Protein 2VN6 (pdb70)

Solvent-accessible surface area: 10531 Å² total; per-residue (Å²): 189,100,112,115,171,65,109,71,70,89,2,0,63,0,49,2,16,98,17,112,14,127,43,47,46,71,20,59,0,34,0,48,1,35,36,0,69,110,24,146,38,0,0,0,0,2,2,6,0,8,33,57,49,77,31,1,88,34,76,35,24,76,30,5,122,14,13,87,73,28,106,72,5,22,27,37,54,45,74,155,8,14,0,5,1,3,0,4,0,22,45,9,85,109,38,22,0,62,53,80,21,39,0,0,42,0,89,0,88,4,84,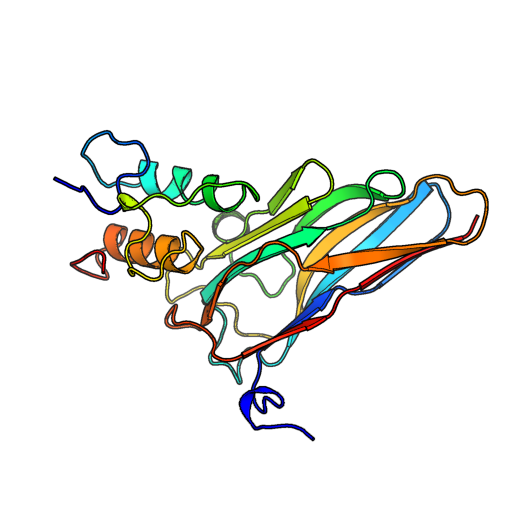93,24,150,62,141,43,86,4,77,0,40,39,79,84,56,38,5,16,0,22,16,98,18,57,159,9,100,27,28,52,107,65,77,8,23,0,27,0,67,85,191,76,55,73,1,4,65,67,116,75,50,87,38,56,83,78,0,17,57,16,3,47,153,44,0,12,41,40,133,43,62,110,53,121,16,4,1,6,44,134,60,118,98,8,11,0,18,1,0,0,34,1,39,50,77,57,81,66,94,45,105,137,32,135

Nearest PDB structures (foldseek):
  2vn6-assembly1_B  TM=1.016E+00  e=5.492E-11  Ruminiclostridium cellulolyticum
  2vn5-assembly2_D  TM=9.879E-01  e=5.967E-07  Ruminiclostridium cellulolyticum
  8x39-assembly1_B  TM=8.372E-01  e=1.815E-03  Acetivibrio thermocellus DSM 1313
  5lxv-assembly2_D  TM=8.962E-01  e=4.715E-03  Ruminococcus flavefaciens FD-1
  2vn6-assembly1_A  TM=1.007E+00  e=7.063E-31  Ruminiclostridium cellulolyticum

B-factor: mean 17.05, std 8.49, range [7.58, 66.4]

CATH classification: 2.60.40.680

Structure (mmCIF, N/CA/C/O backbone):
data_2VN6
#
_entry.id   2VN6
#
_cell.length_a   39.291
_cell.length_b   60.476
_cell.length_c   100.725
_cell.angle_alpha   90.00
_cell.angle_beta   90.00
_cell.angle_gamma   90.00
#
_symmetry.space_group_name_H-M   'P 21 21 21'
#
loop_
_entity.id
_entity.type
_entity.pdbx_description
1 polymer 'SCAFFOLDING PROTEIN'
2 polymer 'ENDOGLUCANASE A'
3 non-polymer 'CALCIUM ION'
4 water water
#
loop_
_atom_site.group_PDB
_atom_site.id
_atom_site.type_symbol
_atom_site.label_atom_id
_atom_site.label_alt_id
_atom_site.label_comp_id
_atom_site.label_asym_id
_atom_site.label_entity_id
_atom_site.label_seq_id
_atom_site.pdbx_PDB_ins_code
_atom_site.Cartn_x
_atom_site.Cartn_y
_atom_site.Cartn_z
_atom_site.occupancy
_atom_site.B_iso_or_equiv
_atom_site.auth_seq_id
_atom_site.auth_comp_id
_atom_site.auth_asym_id
_atom_site.auth_atom_id
_atom_site.pdbx_PDB_model_num
ATOM 1 N N . THR A 1 1 ? 3.355 62.578 22.644 1.00 14.71 2 THR A N 1
ATOM 2 C CA . THR A 1 1 ? 3.458 62.384 21.163 1.00 14.67 2 THR A CA 1
ATOM 3 C C . THR A 1 1 ? 4.779 61.733 20.765 1.00 14.48 2 THR A C 1
ATOM 4 O O . THR A 1 1 ? 5.860 62.264 21.042 1.00 14.83 2 THR A O 1
ATOM 8 N N . VAL A 1 2 ? 4.674 60.579 20.109 1.00 13.49 3 VAL A N 1
ATOM 9 C CA . VAL A 1 2 ? 5.844 59.861 19.598 1.00 12.86 3 VAL A CA 1
ATOM 10 C C . VAL A 1 2 ? 5.654 59.473 18.130 1.00 12.37 3 VAL A C 1
ATOM 11 O O . VAL A 1 2 ? 4.517 59.323 17.666 1.00 12.10 3 VAL A O 1
ATOM 15 N N . LEU A 1 3 ? 6.780 59.307 17.431 1.00 12.12 4 LEU A N 1
ATOM 16 C CA . LEU A 1 3 ? 6.829 58.878 16.029 1.00 12.34 4 LEU A CA 1
ATOM 17 C C . LEU A 1 3 ? 7.487 57.500 15.922 1.00 11.81 4 LEU A C 1
ATOM 18 O O . LEU A 1 3 ? 8.037 57.000 16.901 1.00 11.88 4 LEU A O 1
ATOM 23 N N . PRO A 1 4 ? 7.413 56.867 14.737 1.00 11.57 5 PRO A N 1
ATOM 24 C CA . PRO A 1 4 ? 7.978 55.512 14.676 1.00 11.42 5 PRO A CA 1
ATOM 25 C C . PRO A 1 4 ? 9.469 55.413 15.060 1.00 12.10 5 PRO A C 1
ATOM 26 O O . PRO A 1 4 ? 9.887 54.419 15.666 1.00 12.18 5 PRO A O 1
ATOM 30 N N . LYS A 1 5 ? 10.242 56.448 14.737 1.00 12.25 6 LYS A N 1
ATOM 31 C CA . LYS A 1 5 ? 11.673 56.474 15.071 1.00 12.88 6 LYS A CA 1
ATOM 32 C C . LYS A 1 5 ? 11.928 56.357 16.585 1.00 13.24 6 LYS A C 1
ATOM 33 O O . LYS A 1 5 ? 13.013 55.929 17.016 1.00 13.53 6 LYS A O 1
ATOM 39 N N . ASP A 1 6 ? 10.918 56.732 17.378 1.00 13.34 7 ASP A N 1
ATOM 40 C CA . ASP A 1 6 ? 11.014 56.727 18.843 1.00 13.63 7 ASP A CA 1
ATOM 41 C C . ASP A 1 6 ? 10.660 55.377 19.473 1.00 13.88 7 ASP A C 1
ATOM 42 O O . ASP A 1 6 ? 10.917 55.159 20.668 1.00 14.30 7 ASP A O 1
ATOM 47 N N . ILE A 1 7 ? 10.047 54.489 18.684 1.00 14.25 8 ILE A N 1
ATOM 48 C CA . ILE A 1 7 ? 9.503 53.239 19.195 1.00 15.06 8 ILE A CA 1
ATOM 49 C C . ILE A 1 7 ? 10.004 52.085 18.313 1.00 16.10 8 ILE A C 1
ATOM 50 O O . ILE A 1 7 ? 9.389 51.763 17.299 1.00 15.33 8 ILE A O 1
ATOM 55 N N . PRO A 1 8 ? 11.154 51.482 18.667 1.00 17.90 9 PRO A N 1
ATOM 56 C CA . PRO A 1 8 ? 11.514 50.295 17.903 1.00 18.55 9 PRO A CA 1
ATOM 57 C C . PRO A 1 8 ? 10.635 49.095 18.296 1.00 18.52 9 PRO A C 1
ATOM 58 O O . PRO A 1 8 ? 10.006 49.088 19.357 1.00 19.78 9 PRO A O 1
ATOM 62 N N . GLY A 1 9 ? 10.553 48.120 17.409 1.00 18.51 10 GLY A N 1
ATOM 63 C CA . GLY A 1 9 ? 9.894 46.860 17.714 1.00 17.34 10 GLY A CA 1
ATOM 64 C C . GLY A 1 9 ? 11.024 45.896 17.996 1.00 16.35 10 GLY A C 1
ATOM 65 O O . GLY A 1 9 ? 11.360 45.653 19.156 1.00 18.19 10 GLY A O 1
ATOM 66 N N . ASP A 1 10 ? 11.638 45.392 16.926 1.00 15.08 11 ASP A N 1
ATOM 67 C CA . ASP A 1 10 ? 12.816 44.526 17.026 1.00 13.62 11 ASP A CA 1
ATOM 68 C C . ASP A 1 10 ? 14.060 45.340 17.387 1.00 13.12 11 ASP A C 1
ATOM 69 O O . ASP A 1 10 ? 14.389 46.320 16.714 1.00 13.04 11 ASP A O 1
ATOM 74 N N . SER A 1 11 ? 14.773 44.906 18.426 1.00 12.25 12 SER A N 1
ATOM 75 C CA A SER A 1 11 ? 16.046 45.528 18.776 0.50 12.03 12 SER A CA 1
ATOM 76 C CA B SER A 1 11 ? 16.009 45.559 18.840 0.50 12.20 12 SER A CA 1
ATOM 77 C C . SER A 1 11 ? 16.911 44.548 19.544 1.00 11.85 12 SER A C 1
ATOM 78 O O . SER A 1 11 ? 16.407 43.683 20.263 1.00 12.24 12 SER A O 1
ATOM 83 N N . LEU A 1 12 ? 18.223 44.674 19.352 1.00 11.17 13 LEU A N 1
ATOM 84 C CA . LEU A 1 12 ? 19.172 43.936 20.178 1.00 11.03 13 LEU A CA 1
ATOM 85 C C . LEU A 1 12 ? 19.199 44.630 21.537 1.00 11.26 13 LEU A C 1
ATOM 86 O O . LEU A 1 12 ? 19.358 45.852 21.607 1.00 11.57 13 LEU A O 1
ATOM 91 N N . LYS A 1 13 ? 19.041 43.860 22.616 1.00 11.57 14 LYS A N 1
ATOM 92 C CA . LYS A 1 13 ? 19.069 44.434 23.962 1.00 12.54 14 LYS A CA 1
ATOM 93 C C . LYS A 1 13 ? 20.451 44.237 24.554 1.00 12.33 14 LYS A C 1
ATOM 94 O O . LYS A 1 13 ? 20.919 43.097 24.643 1.00 13.06 14 LYS A O 1
ATOM 100 N N . VAL A 1 14 ? 21.092 45.332 24.969 1.00 11.97 15 VAL A N 1
ATOM 101 C CA . VAL A 1 14 ? 22.399 45.263 25.636 1.00 11.62 15 VAL A CA 1
ATOM 102 C C . VAL A 1 14 ? 22.249 45.951 26.988 1.00 11.82 15 VAL A C 1
ATOM 103 O O . VAL A 1 14 ? 21.979 47.149 27.058 1.00 11.65 15 VAL A O 1
ATOM 107 N N . THR A 1 15 ? 22.427 45.189 28.062 1.00 11.98 16 THR A N 1
ATOM 108 C CA . THR A 1 15 ? 22.063 45.670 29.398 1.00 12.67 16 THR A CA 1
ATOM 109 C C . THR A 1 15 ? 23.201 45.523 30.394 1.00 12.90 16 THR A C 1
ATOM 110 O O . THR A 1 15 ? 23.719 44.429 30.596 1.00 13.00 16 THR A O 1
ATOM 114 N N . VAL A 1 16 ? 23.585 46.632 31.016 1.00 12.57 17 VAL A N 1
ATOM 115 C CA . VAL A 1 16 ? 24.517 46.576 32.134 1.00 13.18 17 VAL A CA 1
ATOM 116 C C . VAL A 1 16 ? 23.729 46.240 33.401 1.00 13.29 17 VAL A C 1
ATOM 117 O O . VAL A 1 16 ? 22.722 46.885 33.707 1.00 13.56 17 VAL A O 1
ATOM 121 N N . GLY A 1 17 ? 24.191 45.231 34.133 1.00 13.82 18 GLY A N 1
ATOM 122 C CA . GLY A 1 17 ? 23.487 44.767 35.324 1.00 14.72 18 GLY A CA 1
ATOM 123 C C . GLY A 1 17 ? 23.751 45.626 36.541 1.00 15.63 18 GLY A C 1
ATOM 124 O O . GLY A 1 17 ? 24.225 46.758 36.433 1.00 15.41 18 GLY A O 1
ATOM 125 N N . THR A 1 18 ? 23.452 45.068 37.707 1.00 16.60 19 THR A N 1
ATOM 126 C CA . THR A 1 18 ? 23.626 45.766 38.972 1.00 18.21 19 THR A CA 1
ATOM 127 C C . THR A 1 18 ? 24.294 44.862 39.999 1.00 18.57 19 THR A C 1
ATOM 128 O O . THR A 1 18 ? 24.292 43.630 39.867 1.00 18.76 19 THR A O 1
ATOM 132 N N . ALA A 1 19 ? 24.876 45.488 41.016 1.00 19.23 20 ALA A N 1
ATOM 133 C CA . ALA A 1 19 ? 25.541 44.773 42.093 1.00 20.47 20 ALA A CA 1
ATOM 134 C C . ALA A 1 19 ? 25.541 45.634 43.343 1.00 21.14 20 ALA A C 1
ATOM 135 O O . ALA A 1 19 ? 25.379 46.857 43.273 1.00 21.36 20 ALA A O 1
ATOM 137 N N . ASN A 1 20 ? 25.723 44.989 44.488 1.00 22.37 21 ASN A N 1
ATOM 138 C CA . ASN A 1 20 ? 25.815 45.715 45.741 1.00 23.52 21 ASN A CA 1
ATOM 139 C C . ASN A 1 20 ? 26.781 45.021 46.680 1.00 23.68 21 ASN A C 1
ATOM 140 O O . ASN A 1 20 ? 27.031 43.824 46.555 1.00 23.90 21 ASN A O 1
ATOM 145 N N . GLY A 1 21 ? 27.332 45.786 47.611 1.00 23.85 22 GLY A N 1
ATOM 146 C CA . GLY A 1 21 ? 28.213 45.238 48.625 1.00 24.54 22 GLY A CA 1
ATOM 147 C C . GLY A 1 21 ? 28.703 46.355 49.515 1.00 24.60 22 GLY A C 1
ATOM 148 O O . GLY A 1 21 ? 28.241 47.494 49.408 1.00 24.69 22 GLY A O 1
ATOM 149 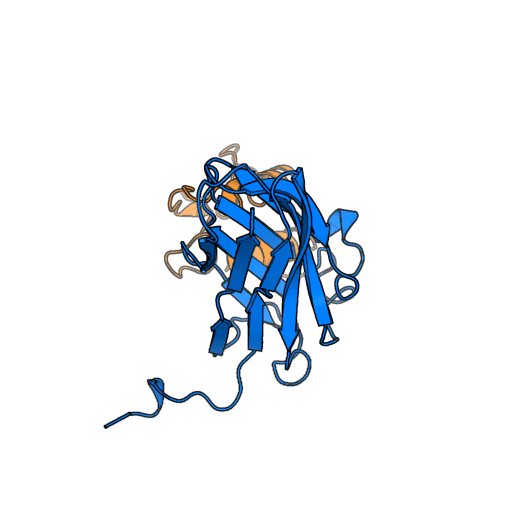N N . LYS A 1 22 ? 29.641 46.026 50.390 1.00 25.22 23 LYS A N 1
ATOM 150 C CA . LYS A 1 22 ? 30.244 47.006 51.284 1.00 25.76 23 LYS A CA 1
ATOM 151 C C . LYS A 1 22 ? 31.673 47.285 50.836 1.00 25.63 23 LYS A C 1
ATOM 152 O O . LYS A 1 22 ? 32.249 46.478 50.105 1.00 25.69 23 LYS A O 1
ATOM 158 N N . PRO A 1 23 ? 32.250 48.433 51.249 1.00 25.53 24 PRO A N 1
ATOM 159 C CA . PRO A 1 23 ? 33.644 48.718 50.904 1.00 25.54 24 PRO A CA 1
ATOM 160 C C . PRO A 1 23 ? 34.568 47.517 51.129 1.00 25.77 24 PRO A C 1
ATOM 161 O O . PRO A 1 23 ? 34.510 46.868 52.184 1.00 26.02 24 PRO A O 1
ATOM 165 N N . GLY A 1 24 ? 35.388 47.213 50.126 1.00 25.53 25 GLY A N 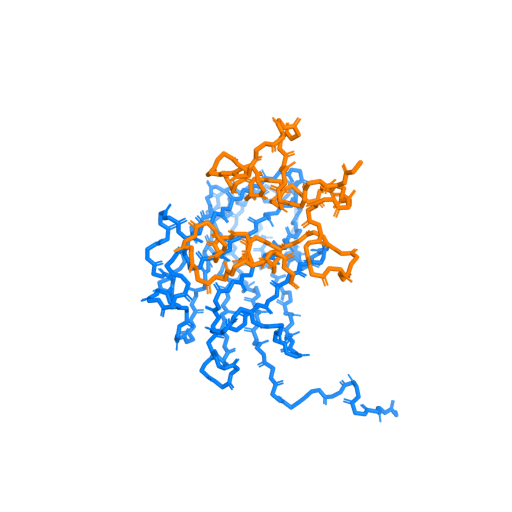1
ATOM 166 C CA . GLY A 1 24 ? 36.329 46.093 50.197 1.00 25.42 25 GLY A CA 1
ATOM 167 C C . GLY A 1 24 ? 35.861 44.817 49.508 1.00 25.24 25 GLY A C 1
ATOM 168 O O . GLY A 1 24 ? 36.680 43.937 49.212 1.00 25.65 25 GLY A O 1
ATOM 169 N N . ASP A 1 25 ? 34.552 44.708 49.272 1.00 24.98 26 ASP A N 1
ATOM 170 C CA . ASP A 1 25 ? 33.978 43.598 48.505 1.00 24.59 26 ASP A CA 1
ATOM 171 C C . ASP A 1 25 ? 34.411 43.685 47.050 1.00 24.16 26 ASP A C 1
ATOM 172 O O . ASP A 1 25 ? 34.691 44.775 46.540 1.00 23.65 26 ASP A O 1
ATOM 177 N N . THR A 1 26 ? 34.481 42.527 46.398 1.00 23.64 27 THR A N 1
ATOM 178 C CA . THR A 1 26 ? 34.558 42.473 44.945 1.00 23.20 27 THR A CA 1
ATOM 179 C C . THR A 1 26 ? 33.232 41.922 44.439 1.00 22.57 27 THR A C 1
ATOM 180 O O . THR A 1 26 ? 32.774 40.870 44.889 1.00 23.13 27 THR A O 1
ATOM 184 N N . VAL A 1 27 ? 32.608 42.658 43.520 1.00 21.40 28 VAL A N 1
ATOM 185 C CA . VAL A 1 27 ? 31.331 42.257 42.942 1.00 20.59 28 VAL A CA 1
ATOM 186 C C . VAL A 1 27 ? 31.480 42.116 41.431 1.00 19.52 28 VAL A C 1
ATOM 187 O O . VAL A 1 27 ? 32.418 42.655 40.837 1.00 19.01 28 VAL A O 1
ATOM 191 N N . THR A 1 28 ? 30.547 41.390 40.831 1.00 18.62 29 THR A N 1
ATOM 192 C CA . THR A 1 28 ? 30.513 41.189 39.390 1.00 18.36 29 THR A CA 1
ATOM 193 C C . THR A 1 28 ? 29.329 41.941 38.802 1.00 17.41 29 THR A C 1
ATOM 194 O O . THR A 1 28 ? 28.209 41.848 39.309 1.00 17.64 29 THR A O 1
ATOM 198 N N . VAL A 1 29 ? 29.591 42.704 37.740 1.00 16.04 30 VAL A N 1
ATOM 199 C CA . VAL A 1 29 ? 28.541 43.380 36.983 1.00 15.03 30 VAL A CA 1
ATOM 200 C C . VAL A 1 29 ? 28.546 42.822 35.560 1.00 14.51 30 VAL A C 1
ATOM 201 O O . VAL A 1 29 ? 29.525 43.013 34.828 1.00 14.55 30 VAL A O 1
ATOM 205 N N . PRO A 1 30 ? 27.469 42.112 35.177 1.00 14.07 31 PRO A N 1
ATOM 206 C CA . PRO A 1 30 ? 27.399 41.513 33.839 1.00 13.32 31 PRO A CA 1
ATOM 207 C C . PRO A 1 30 ? 26.956 42.533 32.798 1.00 12.83 31 PRO A C 1
ATOM 208 O O . PRO A 1 30 ? 26.279 43.511 33.138 1.00 12.63 31 PRO A O 1
ATOM 212 N N . VAL A 1 31 ? 27.359 42.314 31.550 1.00 11.94 32 VAL A N 1
ATOM 213 C CA . VAL A 1 31 ? 26.770 42.982 30.390 1.00 11.38 32 VAL A CA 1
ATOM 214 C C . VAL A 1 31 ? 26.088 41.872 29.581 1.00 11.58 32 VAL A C 1
ATOM 215 O O . VAL A 1 31 ? 26.758 40.948 29.116 1.00 11.51 32 VAL A O 1
ATOM 219 N N . THR A 1 32 ? 24.765 41.964 29.431 1.00 11.75 33 THR A N 1
ATOM 220 C CA . THR A 1 32 ? 23.939 40.873 28.903 1.00 12.29 33 THR A CA 1
ATOM 221 C C . THR A 1 32 ? 23.325 41.247 27.551 1.00 12.10 33 THR A C 1
ATOM 222 O O . THR A 1 32 ? 22.888 42.374 27.363 1.00 12.76 33 THR A O 1
ATOM 226 N N . PHE A 1 33 ? 23.323 40.305 26.608 1.00 11.23 34 PHE A N 1
ATOM 227 C CA . PHE A 1 33 ? 22.653 40.484 25.315 1.00 11.31 34 PHE A CA 1
ATOM 228 C C . PHE A 1 33 ? 21.343 39.704 25.323 1.00 11.61 34 PHE A C 1
ATOM 229 O O . PHE A 1 33 ? 21.289 38.567 25.818 1.00 12.44 34 PHE A O 1
ATOM 237 N N . ALA A 1 34 ? 20.305 40.298 24.740 1.00 11.86 35 ALA A N 1
ATOM 238 C CA . ALA A 1 34 ? 19.052 39.571 24.492 1.00 12.13 35 ALA A CA 1
ATOM 239 C C . ALA A 1 34 ? 18.536 39.853 23.093 1.00 12.30 35 ALA A C 1
ATOM 240 O O . ALA A 1 34 ? 18.899 40.870 22.481 1.00 12.50 35 ALA A O 1
ATOM 242 N N . ASP A 1 35 ? 17.690 38.948 22.599 1.00 12.46 36 ASP A N 1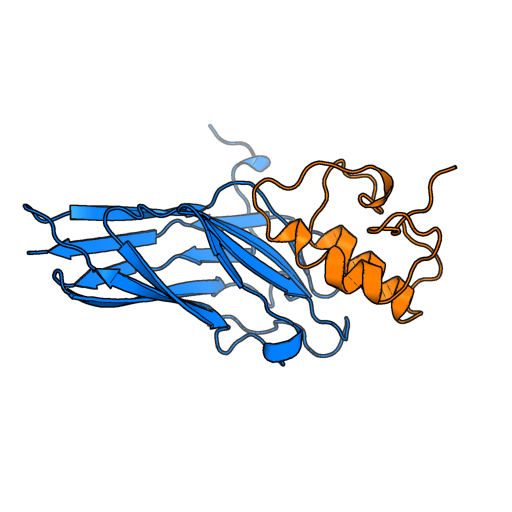
ATOM 243 C CA . ASP A 1 35 ? 17.156 38.995 21.227 1.00 13.33 36 ASP A CA 1
ATOM 244 C C . ASP A 1 35 ? 18.215 38.832 20.128 1.00 12.67 36 ASP A C 1
ATOM 245 O O . ASP A 1 35 ? 18.080 39.358 19.015 1.00 12.62 36 ASP A O 1
ATOM 250 N N . VAL A 1 36 ? 19.253 38.065 20.438 1.00 11.83 37 VAL A N 1
ATOM 251 C CA . VAL A 1 36 ? 20.358 37.837 19.509 1.00 11.89 37 VAL A CA 1
ATOM 252 C C . VAL A 1 36 ? 19.903 37.144 18.214 1.00 12.32 37 VAL A C 1
ATOM 253 O O . VAL A 1 36 ? 20.175 37.629 17.115 1.00 12.34 37 VAL A O 1
ATOM 257 N N . ALA A 1 37 ? 19.198 36.023 18.334 1.00 12.51 38 ALA A N 1
ATOM 258 C CA . ALA A 1 37 ? 18.763 35.311 17.138 1.00 13.14 38 ALA A CA 1
ATOM 259 C C . ALA A 1 37 ? 17.771 36.130 16.297 1.00 13.10 38 ALA A C 1
ATOM 260 O O . ALA A 1 37 ? 17.856 36.149 15.061 1.00 13.88 38 ALA A O 1
ATOM 262 N N . LYS A 1 38 ? 16.854 36.817 16.974 1.00 13.30 39 LYS A N 1
ATOM 263 C CA . LYS A 1 38 ? 15.885 37.700 16.319 1.00 13.71 39 LYS A CA 1
ATOM 264 C C . LYS A 1 38 ? 16.576 38.710 15.411 1.00 13.45 39 LYS A C 1
ATOM 265 O O . LYS A 1 38 ? 16.095 38.986 14.307 1.00 13.85 39 LYS A O 1
ATOM 271 N N . MET A 1 39 ? 17.688 39.267 15.902 1.00 12.66 40 MET A N 1
ATOM 272 C CA . MET A 1 39 ? 18.442 40.309 15.197 1.00 11.96 40 MET A CA 1
ATOM 273 C C . MET A 1 39 ? 19.493 39.745 14.228 1.00 12.06 40 MET A C 1
ATOM 274 O O . MET A 1 39 ? 20.348 40.485 13.735 1.00 11.25 40 MET A O 1
ATOM 279 N N . LYS A 1 40 ? 19.406 38.434 13.975 1.00 11.51 41 LYS A N 1
ATOM 280 C CA A LYS A 1 40 ? 20.247 37.733 12.989 0.50 11.78 41 LYS A CA 1
ATOM 281 C CA B LYS A 1 40 ? 20.238 37.709 13.002 0.50 11.74 41 LYS A CA 1
ATOM 282 C C . LYS A 1 40 ? 21.703 37.556 13.461 1.00 11.37 41 LYS A C 1
ATOM 283 O O . LYS A 1 40 ? 22.657 37.632 12.655 1.00 11.47 41 LYS A O 1
ATOM 294 N N . ASN A 1 41 ? 21.861 37.310 14.767 1.00 10.81 42 ASN A N 1
ATOM 295 C CA . ASN A 1 41 ? 23.164 37.066 15.421 1.00 10.99 42 ASN A CA 1
ATOM 296 C C . ASN A 1 41 ? 24.033 38.314 15.530 1.00 10.54 42 ASN A C 1
ATOM 297 O O . ASN A 1 41 ? 23.705 39.354 14.962 1.00 10.32 42 ASN A O 1
ATOM 302 N N . VAL A 1 42 ? 25.114 38.209 16.306 1.00 9.61 43 VAL A N 1
ATOM 303 C CA . VAL A 1 42 ? 26.085 39.303 16.421 1.00 9.79 43 VAL A CA 1
ATOM 304 C C . VAL A 1 42 ? 27.441 38.837 15.909 1.00 9.56 43 VAL A C 1
ATOM 305 O O . VAL A 1 42 ? 28.020 37.859 16.424 1.00 9.10 43 VAL A O 1
ATOM 309 N N . GLY A 1 43 ? 27.948 39.540 14.897 1.00 8.65 44 GLY A N 1
ATOM 310 C CA . GLY A 1 43 ? 29.239 39.200 14.311 1.00 8.94 44 GLY A CA 1
ATOM 311 C C . GLY A 1 43 ? 30.360 40.118 14.757 1.00 8.41 44 GLY A C 1
ATOM 312 O O . GLY A 1 43 ? 31.540 39.736 14.721 1.00 8.37 44 GLY A O 1
ATOM 313 N N . THR A 1 44 ? 30.009 41.349 15.138 1.00 8.20 45 THR A N 1
ATOM 314 C CA . THR A 1 44 ? 31.015 42.300 15.613 1.00 7.82 45 THR A CA 1
ATOM 315 C C . THR A 1 44 ? 30.364 43.394 16.445 1.00 8.19 45 THR A C 1
ATOM 316 O O . THR A 1 44 ? 29.209 43.766 16.201 1.00 8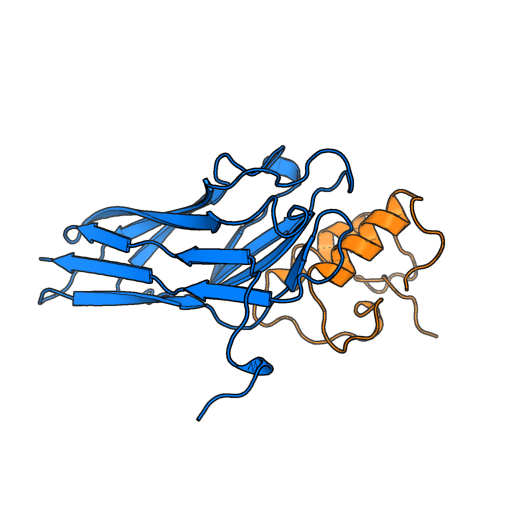.43 45 THR A O 1
ATOM 320 N N . CYS A 1 45 ? 31.081 43.898 17.443 1.00 8.91 46 CYS A N 1
ATOM 321 C CA . CYS A 1 45 ? 30.625 45.105 18.136 1.00 9.12 46 CYS A CA 1
ATOM 322 C C . CYS A 1 45 ? 31.768 45.809 18.843 1.00 9.12 46 CYS A C 1
ATOM 323 O O . CYS A 1 45 ? 32.789 45.204 19.155 1.00 9.36 46 CYS A O 1
ATOM 326 N N . ASN A 1 46 ? 31.593 47.105 19.076 1.00 8.96 47 ASN A N 1
ATOM 327 C CA . ASN A 1 46 ? 32.480 47.835 19.971 1.00 9.16 47 ASN A CA 1
ATOM 328 C C . ASN A 1 46 ? 31.662 48.899 20.678 1.00 9.19 47 ASN A C 1
ATOM 329 O O . ASN A 1 46 ? 30.766 49.502 20.077 1.00 9.45 47 ASN A O 1
ATOM 334 N N . PHE A 1 47 ? 31.934 49.062 21.970 1.00 9.51 48 PHE A N 1
ATOM 335 C CA . PHE A 1 47 ? 31.247 50.068 22.775 1.00 9.25 48 PHE A CA 1
ATOM 336 C C . PHE A 1 47 ? 32.064 50.397 24.027 1.00 9.50 48 PHE A C 1
ATOM 337 O O . PHE A 1 47 ? 33.113 49.794 24.277 1.00 10.26 48 PHE A O 1
ATOM 345 N N . TYR A 1 48 ? 31.583 51.369 24.798 1.00 10.05 49 TYR A N 1
ATOM 346 C CA . TYR A 1 48 ? 32.341 51.918 25.929 1.00 10.47 49 TYR A CA 1
ATOM 347 C C . TYR A 1 48 ? 31.397 52.165 27.105 1.00 10.62 49 TYR A C 1
ATOM 348 O O . TYR A 1 48 ? 30.276 52.653 26.906 1.00 11.99 49 TYR A O 1
ATOM 357 N N . LEU A 1 49 ? 31.851 51.812 28.311 1.00 10.76 50 LEU A N 1
ATOM 358 C CA . LEU A 1 49 ? 31.088 52.074 29.551 1.00 11.17 50 LEU A CA 1
ATOM 359 C C . LEU A 1 49 ? 31.859 52.996 30.475 1.00 12.10 50 LEU A C 1
ATOM 360 O O . LEU A 1 49 ? 33.059 52.814 30.664 1.00 12.66 50 LEU A O 1
ATOM 365 N N . GLY A 1 50 ? 31.161 53.971 31.053 1.00 12.37 51 GLY A N 1
ATOM 366 C CA . GLY A 1 50 ? 31.765 54.878 32.013 1.00 13.17 51 GLY A CA 1
ATOM 367 C C . GLY A 1 50 ? 31.455 54.461 33.437 1.00 13.79 51 GLY A C 1
ATOM 368 O O . GLY A 1 50 ? 30.363 53.970 33.721 1.00 13.45 51 GLY A O 1
ATOM 369 N N . TYR A 1 51 ? 32.431 54.631 34.326 1.00 14.71 52 TYR A N 1
ATOM 370 C CA . TYR A 1 51 ? 32.224 54.377 35.749 1.00 15.12 52 TYR A CA 1
ATOM 371 C C . TYR A 1 51 ? 33.006 55.393 36.584 1.00 15.72 52 TYR A C 1
ATOM 372 O O . TYR A 1 51 ? 33.888 56.086 36.070 1.00 15.69 52 TYR A O 1
ATOM 381 N N . ASP A 1 52 ? 32.661 55.479 37.866 1.00 16.15 53 ASP A N 1
ATOM 382 C CA . ASP A 1 52 ? 33.292 56.414 38.791 1.00 17.05 53 ASP A CA 1
ATOM 383 C C . ASP A 1 52 ? 34.479 55.753 39.497 1.00 17.43 53 ASP A C 1
ATOM 384 O O . ASP A 1 52 ? 34.297 54.969 40.437 1.00 17.39 53 ASP A O 1
ATOM 389 N N . ALA A 1 53 ? 35.690 56.086 39.046 1.00 18.61 54 ALA A N 1
ATOM 390 C CA . ALA A 1 53 ? 36.907 55.432 39.539 1.00 19.34 54 ALA A CA 1
ATOM 391 C C . ALA A 1 53 ? 37.261 55.813 40.982 1.00 20.07 54 ALA A C 1
ATOM 392 O O . ALA A 1 53 ? 38.101 55.160 41.605 1.00 20.69 54 ALA A O 1
ATOM 394 N N . SER A 1 54 ? 36.617 56.854 41.505 1.00 20.61 55 SER A N 1
ATOM 395 C CA . SER A 1 54 ? 36.794 57.230 42.909 1.00 20.81 55 SER A CA 1
ATOM 396 C C . SER A 1 54 ? 36.005 56.306 43.843 1.00 20.79 55 SER A C 1
ATOM 397 O O . SER A 1 54 ? 36.246 56.289 45.060 1.00 20.73 55 SER A O 1
ATOM 400 N N . LEU A 1 55 ? 35.076 55.537 43.267 1.00 20.36 56 LEU A N 1
ATOM 401 C CA 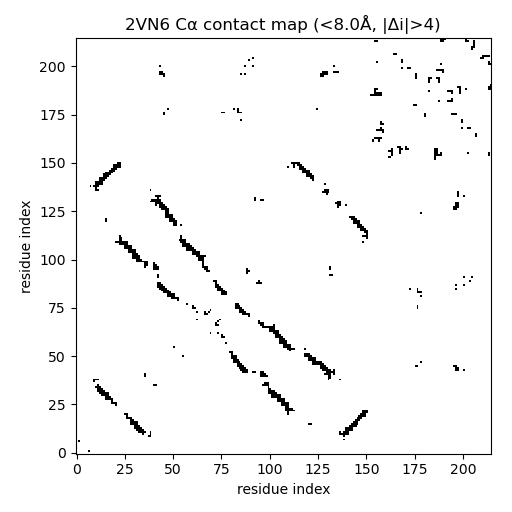. LEU A 1 55 ? 34.222 54.626 44.026 1.00 20.28 56 LEU A CA 1
ATOM 402 C C . LEU A 1 55 ? 34.415 53.144 43.672 1.00 20.07 56 LEU A C 1
ATOM 403 O O . LEU A 1 55 ? 34.134 52.266 44.494 1.00 20.10 56 LEU A O 1
ATOM 408 N N . LEU A 1 56 ? 34.867 52.865 42.447 1.00 20.48 57 LEU A N 1
ATOM 409 C CA . LEU A 1 56 ? 35.060 51.481 42.004 1.00 20.31 57 LEU A CA 1
ATOM 410 C C . LEU A 1 56 ? 36.438 51.279 41.381 1.00 20.61 57 LEU A C 1
ATOM 411 O O . LEU A 1 56 ? 36.916 52.140 40.651 1.00 21.01 57 LEU A O 1
ATOM 416 N N . GLU A 1 57 ? 37.064 50.142 41.679 1.00 20.97 58 GLU A N 1
ATOM 417 C CA . GLU A 1 57 ? 38.309 49.735 41.018 1.00 21.13 58 GLU A CA 1
ATOM 418 C C . GLU A 1 57 ? 37.995 48.578 40.078 1.00 20.52 58 GLU A C 1
ATOM 419 O O . GLU A 1 57 ? 37.419 47.584 40.506 1.00 20.54 58 GLU A O 1
ATOM 425 N N . VAL A 1 58 ? 38.374 48.697 38.806 1.00 20.14 59 VAL A N 1
ATOM 426 C CA . VAL A 1 58 ? 38.222 47.564 37.879 1.00 19.86 59 VAL A CA 1
ATOM 427 C C . VAL A 1 58 ? 39.319 46.548 38.184 1.00 19.66 59 VAL A C 1
ATOM 428 O O . VAL A 1 58 ? 40.506 46.873 38.112 1.00 20.19 59 VAL A O 1
ATOM 432 N N . VAL A 1 59 ? 38.904 45.334 38.549 1.00 19.30 60 VAL A N 1
ATOM 433 C CA . VAL A 1 59 ? 39.808 44.232 38.885 1.00 19.28 60 VAL A CA 1
ATOM 434 C C . VAL A 1 59 ? 40.065 43.373 37.644 1.00 18.89 60 VAL A C 1
ATOM 435 O O . VAL A 1 59 ? 41.208 42.998 37.361 1.00 19.39 60 VAL A O 1
ATOM 439 N N . SER A 1 60 ? 38.997 43.071 36.911 1.00 17.98 61 SER A N 1
ATOM 440 C CA . SER A 1 60 ? 39.100 42.313 35.664 1.00 17.71 61 SER A CA 1
ATOM 441 C C . SER A 1 60 ? 37.864 42.524 34.805 1.00 17.16 61 SER A C 1
ATOM 442 O O . SER A 1 60 ? 36.788 42.865 35.307 1.00 16.64 61 SER A O 1
ATOM 445 N N . VAL A 1 61 ? 38.036 42.324 33.503 1.00 16.52 62 VAL A N 1
ATOM 446 C CA . VAL A 1 61 ? 36.935 42.283 32.563 1.00 16.35 62 VAL A CA 1
ATOM 447 C C . VAL A 1 61 ? 37.181 41.031 31.734 1.00 16.09 62 VAL A C 1
ATOM 448 O O . VAL A 1 61 ? 38.255 40.871 31.129 1.00 16.61 62 VAL A O 1
ATOM 452 N N . ASP A 1 62 ? 36.203 40.137 31.744 1.00 15.13 63 ASP A N 1
ATOM 453 C CA . ASP A 1 62 ? 36.295 38.874 31.009 1.00 15.07 63 ASP A CA 1
ATOM 454 C C . ASP A 1 62 ? 35.097 38.689 30.100 1.00 13.63 63 ASP A C 1
ATOM 455 O O . ASP A 1 62 ? 33.998 39.136 30.413 1.00 13.67 63 ASP A O 1
ATOM 460 N N . ALA A 1 63 ? 35.310 37.992 28.988 1.00 12.32 64 ALA A N 1
ATOM 461 C CA . ALA A 1 63 ? 34.208 37.609 28.118 1.00 11.57 64 ALA A CA 1
ATOM 462 C C . ALA A 1 63 ? 33.268 36.664 28.850 1.00 11.56 64 ALA A C 1
ATOM 463 O O . ALA A 1 63 ? 33.693 35.898 29.730 1.00 11.86 64 ALA A O 1
ATOM 465 N N . GLY A 1 64 ? 31.993 36.727 28.479 1.00 11.17 65 GLY A N 1
ATOM 466 C CA . GLY A 1 64 ? 30.977 35.833 29.027 1.00 11.35 65 GLY A CA 1
ATOM 467 C C . GLY A 1 64 ? 30.804 34.595 28.158 1.00 11.53 65 GLY A C 1
ATOM 468 O O . GLY A 1 64 ? 31.415 34.469 27.088 1.00 11.75 65 GLY A O 1
ATOM 469 N N . PRO A 1 65 ? 29.944 33.672 28.598 1.00 12.00 66 PRO A N 1
ATOM 470 C CA . PRO A 1 65 ? 29.924 32.370 27.918 1.00 12.11 66 PRO A CA 1
ATOM 471 C C . PRO A 1 65 ? 29.272 32.334 26.532 1.00 12.22 66 PRO A C 1
ATOM 472 O O . PRO A 1 65 ? 29.319 31.286 25.872 1.00 12.59 66 PRO A O 1
ATOM 476 N N . ILE A 1 66 ? 28.661 33.435 26.095 1.00 12.05 67 ILE A N 1
ATOM 477 C CA . ILE A 1 66 ? 28.090 33.475 24.737 1.00 11.75 67 ILE A CA 1
ATOM 478 C C . ILE A 1 66 ? 29.159 33.755 23.673 1.00 11.61 67 ILE A C 1
ATOM 479 O O . ILE A 1 66 ? 28.894 33.635 22.472 1.00 11.91 67 ILE A O 1
ATOM 484 N N . VAL A 1 67 ? 30.351 34.147 24.123 1.00 10.53 68 VAL A N 1
ATOM 485 C CA . VAL A 1 67 ? 31.437 34.516 23.213 1.00 11.08 68 VAL A CA 1
ATOM 486 C C . VAL A 1 67 ? 32.341 33.319 22.948 1.00 11.25 68 VAL A C 1
ATOM 487 O O . VAL A 1 67 ? 32.982 32.804 23.860 1.00 12.05 68 VAL A O 1
ATOM 491 N N . LYS A 1 68 ? 32.377 32.890 21.693 1.00 11.64 69 LYS A N 1
ATOM 492 C CA . LYS A 1 68 ? 33.163 31.737 21.281 1.00 11.76 69 LYS A CA 1
ATOM 493 C C . LYS A 1 68 ? 34.576 32.189 20.951 1.00 11.47 69 LYS A C 1
ATOM 494 O O . LYS A 1 68 ? 34.766 33.278 20.380 1.00 11.67 69 LYS A O 1
ATOM 500 N N . ASN A 1 69 ? 35.570 31.378 21.322 1.00 10.99 70 ASN A N 1
ATOM 501 C CA . ASN A 1 69 ? 36.968 31.688 21.036 1.00 10.77 70 ASN A CA 1
ATOM 502 C C . ASN A 1 69 ? 37.362 33.110 21.446 1.00 10.57 70 ASN A C 1
ATOM 503 O O . ASN A 1 69 ? 37.945 33.866 20.662 1.00 10.71 70 ASN A O 1
ATOM 508 N N . ALA A 1 70 ? 37.022 33.459 22.684 1.00 11.27 71 ALA A N 1
ATOM 509 C CA . ALA A 1 70 ? 37.232 34.819 23.206 1.00 11.14 71 ALA A CA 1
ATOM 510 C C . ALA A 1 70 ? 38.687 35.264 23.223 1.00 11.20 71 ALA A C 1
ATOM 511 O O . ALA A 1 70 ? 38.971 36.449 23.053 1.00 11.39 71 ALA A O 1
ATOM 513 N N . ALA A 1 71 ? 39.616 34.321 23.427 1.00 11.58 72 ALA A N 1
ATOM 514 C CA . ALA A 1 71 ? 41.042 34.656 23.411 1.00 11.65 72 ALA A CA 1
ATOM 515 C C . ALA A 1 71 ? 41.447 35.366 22.119 1.00 11.38 72 ALA A C 1
ATOM 516 O O . ALA A 1 71 ? 42.298 36.258 22.135 1.00 12.22 72 ALA A O 1
ATOM 518 N N . VAL A 1 72 ? 40.816 34.978 21.010 1.00 11.21 73 VAL A N 1
ATOM 519 C CA . VAL A 1 72 ? 41.061 35.609 19.710 1.00 11.49 73 VAL A CA 1
ATOM 520 C C . VAL A 1 72 ? 40.047 36.723 19.388 1.00 11.34 73 VAL A C 1
ATOM 521 O O . VAL A 1 72 ? 40.427 37.788 18.903 1.00 12.15 73 VAL A O 1
ATOM 525 N N . ASN A 1 73 ? 38.772 36.473 19.681 1.00 10.58 74 ASN A N 1
ATOM 526 C CA . ASN A 1 73 ? 37.674 37.318 19.188 1.00 9.65 74 ASN A CA 1
ATOM 527 C C . ASN A 1 73 ? 37.277 38.501 20.076 1.00 9.60 74 ASN A C 1
ATOM 528 O O . ASN A 1 73 ? 36.588 39.402 19.620 1.00 9.80 74 ASN A O 1
ATOM 533 N N . PHE A 1 74 ? 37.676 38.468 21.347 1.00 9.66 75 PHE A N 1
ATOM 534 C CA . PHE A 1 74 ? 37.218 39.441 22.340 1.00 9.78 75 PHE A CA 1
ATOM 535 C C . PHE A 1 74 ? 38.401 40.197 22.933 1.00 10.40 75 PHE A C 1
ATOM 536 O O . PHE A 1 74 ? 39.444 39.610 23.247 1.00 10.97 75 PHE A O 1
ATOM 544 N N . SER A 1 75 ? 38.241 41.507 23.078 1.00 10.71 76 SER A N 1
ATOM 545 C CA A SER A 1 75 ? 39.245 42.331 23.743 0.50 11.19 76 SER A CA 1
ATOM 546 C CA B SER A 1 75 ? 39.239 42.299 23.783 0.50 11.09 76 SER A CA 1
ATOM 547 C C . SER A 1 75 ? 38.560 43.360 24.629 1.00 11.19 76 SER A C 1
ATOM 548 O O . SER A 1 75 ? 37.473 43.836 24.294 1.00 10.48 76 SER A O 1
ATOM 553 N N . SER A 1 76 ? 39.205 43.689 25.744 1.00 12.22 77 SER A N 1
ATOM 554 C CA . SER A 1 76 ? 38.705 44.704 26.662 1.00 13.47 77 SER A CA 1
ATOM 555 C C . SER A 1 76 ? 39.895 45.456 27.246 1.00 14.30 77 SER A C 1
ATOM 556 O O . SER A 1 76 ? 41.019 44.936 27.271 1.00 15.08 77 SER A O 1
ATOM 559 N N . SER A 1 77 ? 39.653 46.690 27.673 1.00 14.24 78 SER A N 1
ATOM 560 C CA . SER A 1 77 ? 40.638 47.441 28.465 1.00 15.13 78 SER A CA 1
ATOM 561 C C . SER A 1 77 ? 39.923 48.514 29.262 1.00 15.13 78 SER A C 1
ATOM 562 O O . SER A 1 77 ? 38.782 48.852 28.965 1.00 15.45 78 SER A O 1
ATOM 565 N N . ALA A 1 78 ? 40.587 49.039 30.285 1.00 15.10 79 ALA A N 1
ATOM 566 C CA . ALA A 1 78 ? 39.991 50.080 31.114 1.00 15.57 79 ALA A CA 1
ATOM 567 C C . ALA A 1 78 ? 41.027 51.156 31.363 1.00 16.15 79 ALA A C 1
ATOM 568 O O . ALA A 1 78 ? 42.162 50.847 31.720 1.00 16.82 79 ALA A O 1
ATOM 570 N N . SER A 1 79 ? 40.636 52.409 31.146 1.00 16.35 80 SER A N 1
ATOM 571 C CA . SER A 1 79 ? 41.517 53.555 31.375 1.00 17.18 80 SER A CA 1
ATOM 572 C C . SER A 1 79 ? 40.677 54.774 31.723 1.00 17.04 80 SER A C 1
ATOM 573 O O . SER A 1 79 ? 39.689 55.063 31.049 1.00 16.45 80 SER A O 1
ATOM 576 N N . ASN A 1 80 ? 41.089 55.462 32.788 1.00 17.56 81 ASN A N 1
ATOM 577 C CA . ASN A 1 80 ? 40.526 56.750 33.200 1.00 18.68 81 ASN A CA 1
ATOM 578 C C . ASN A 1 80 ? 38.996 56.781 33.306 1.00 18.09 81 ASN A C 1
ATOM 579 O O . ASN A 1 80 ? 38.350 57.738 32.869 1.00 18.80 81 ASN A O 1
ATOM 584 N N . GLY A 1 81 ? 38.429 55.712 33.866 1.00 17.12 82 GLY A N 1
ATOM 585 C CA . GLY A 1 81 ? 36.992 55.625 34.081 1.00 16.26 82 GLY A CA 1
ATOM 586 C C . GLY A 1 81 ? 36.176 55.187 32.878 1.00 15.48 82 GLY A C 1
ATOM 587 O O . GLY A 1 81 ? 34.955 55.336 32.875 1.00 16.09 82 GLY A O 1
ATOM 588 N N . THR A 1 82 ? 36.844 54.660 31.849 1.00 14.47 83 THR A N 1
ATOM 589 C CA . THR A 1 82 ? 36.144 54.127 30.682 1.00 13.54 83 THR A CA 1
ATOM 590 C C . THR A 1 82 ? 36.595 52.692 30.411 1.00 12.69 83 THR A C 1
ATOM 591 O O . THR A 1 82 ? 37.787 52.428 30.291 1.00 12.70 83 THR A O 1
ATOM 595 N N . ILE A 1 83 ? 35.637 51.776 30.325 1.00 11.93 84 ILE A N 1
ATOM 596 C CA . ILE A 1 83 ? 35.923 50.398 29.922 1.00 11.50 84 ILE A CA 1
ATOM 597 C C . ILE A 1 83 ? 35.554 50.242 28.445 1.00 10.82 84 ILE A C 1
ATOM 598 O O . ILE A 1 83 ? 34.425 50.553 28.057 1.00 10.99 84 ILE A O 1
ATOM 603 N N . SER A 1 84 ? 36.506 49.771 27.635 1.00 10.57 85 SER A N 1
ATOM 604 C CA . SER A 1 84 ? 36.288 49.511 26.206 1.00 10.11 85 SER A CA 1
ATOM 605 C C . SER A 1 84 ? 36.060 48.027 25.927 1.00 10.07 85 SER A C 1
ATOM 606 O O . SER A 1 84 ? 36.728 47.172 26.521 1.00 10.79 85 SER A O 1
ATOM 609 N N . PHE A 1 85 ? 35.110 47.736 25.037 1.00 9.47 86 PHE A N 1
ATOM 610 C CA . PHE A 1 85 ? 34.788 46.370 24.631 1.00 9.27 86 PHE A CA 1
ATOM 611 C C . PHE A 1 85 ? 34.888 46.258 23.117 1.00 8.96 86 PHE A C 1
ATOM 612 O O . PHE A 1 85 ? 34.416 47.145 22.387 1.00 8.35 86 PHE A O 1
ATOM 620 N N . LEU A 1 86 ? 35.486 45.161 22.655 1.00 9.67 87 LEU A N 1
ATOM 621 C CA . LEU A 1 86 ? 35.522 44.871 21.227 1.00 9.93 87 LEU A CA 1
ATOM 622 C C . LEU A 1 86 ? 35.365 43.383 20.965 1.00 9.88 87 LEU A C 1
ATOM 623 O O . LEU A 1 86 ? 36.092 42.556 21.531 1.00 10.00 87 LEU A O 1
ATOM 628 N N . PHE A 1 87 ? 34.403 43.052 20.110 1.00 9.10 88 PHE A N 1
ATOM 629 C CA . PHE A 1 87 ? 34.229 41.675 19.654 1.00 8.87 88 PHE A CA 1
ATOM 630 C C . PHE A 1 87 ? 34.227 41.636 18.128 1.00 8.65 88 PHE A C 1
ATOM 631 O O . PHE A 1 87 ? 33.600 42.480 17.482 1.00 9.03 88 PHE A O 1
ATOM 639 N N . LEU A 1 88 ? 34.932 40.652 17.568 1.00 8.42 89 LEU A N 1
ATOM 640 C CA . LEU A 1 88 ? 34.833 40.317 16.142 1.00 8.50 89 LEU A CA 1
ATOM 641 C C . LEU A 1 88 ? 35.059 38.835 15.982 1.00 9.05 89 LEU A C 1
ATOM 642 O O . LEU A 1 88 ? 36.062 38.325 16.453 1.00 9.01 89 LEU A O 1
ATOM 647 N N . ASP A 1 89 ? 34.152 38.157 15.289 1.00 9.24 90 ASP A N 1
ATOM 648 C CA . ASP A 1 89 ? 34.414 36.773 14.896 1.00 9.31 90 ASP A CA 1
ATOM 649 C C . ASP A 1 89 ? 35.521 36.816 13.841 1.00 9.73 90 ASP A C 1
ATOM 650 O O . ASP A 1 89 ? 35.280 37.180 12.692 1.00 9.89 90 ASP A O 1
ATOM 655 N N . ASN A 1 90 ? 36.741 36.457 14.227 1.00 10.11 91 ASN A N 1
ATOM 656 C CA . ASN A 1 90 ? 37.855 36.557 13.302 1.00 10.36 91 ASN A CA 1
ATOM 657 C C . ASN A 1 90 ? 37.794 35.527 12.167 1.00 10.47 91 ASN A C 1
ATOM 658 O O . ASN A 1 90 ? 38.589 35.615 11.221 1.00 11.77 91 ASN A O 1
ATOM 663 N N . THR A 1 91 ? 36.855 34.578 12.258 1.00 10.87 92 THR A N 1
ATOM 664 C CA . THR A 1 91 ? 36.586 33.647 11.143 1.00 10.81 92 THR A CA 1
ATOM 665 C C . THR A 1 91 ? 35.474 34.173 10.245 1.00 10.98 92 THR A C 1
ATOM 666 O O . THR A 1 91 ? 35.181 33.579 9.196 1.00 11.33 92 THR A O 1
ATOM 670 N N . ILE A 1 92 ? 34.837 35.255 10.700 1.00 10.81 93 ILE A N 1
ATOM 671 C CA . ILE A 1 92 ? 33.723 35.946 10.018 1.00 10.98 93 ILE A CA 1
ATOM 672 C C . ILE A 1 92 ? 32.403 35.166 10.015 1.00 11.71 93 ILE A C 1
ATOM 673 O O . ILE A 1 92 ? 31.345 35.757 10.224 1.00 11.71 93 ILE A O 1
ATOM 678 N N . THR A 1 93 ? 32.455 33.848 9.818 1.00 12.50 94 THR A N 1
ATOM 679 C CA . THR A 1 93 ? 31.218 33.080 9.678 1.00 13.36 94 THR A CA 1
ATOM 680 C C . THR A 1 93 ? 31.009 31.980 10.719 1.00 12.98 94 THR A C 1
ATOM 681 O O . THR A 1 93 ? 29.879 31.532 10.907 1.00 13.70 94 THR A O 1
ATOM 685 N N . ASP A 1 94 ? 32.078 31.540 11.383 1.00 13.24 95 ASP A N 1
ATOM 686 C CA . ASP A 1 94 ? 32.030 30.269 12.141 1.00 13.74 95 ASP A CA 1
ATOM 687 C C . ASP A 1 94 ? 31.948 30.370 13.665 1.00 13.58 95 ASP A C 1
ATOM 688 O O . ASP A 1 94 ? 31.710 29.358 14.342 1.00 14.08 95 ASP A O 1
ATOM 693 N N . GLU A 1 95 ? 32.170 31.568 14.205 1.00 12.93 96 GLU A N 1
ATOM 694 C CA . GLU A 1 95 ? 32.224 31.771 15.654 1.00 12.01 96 GLU A CA 1
ATOM 695 C C . GLU A 1 95 ? 31.373 32.970 16.083 1.00 11.70 96 GLU A C 1
ATOM 696 O O . GLU A 1 95 ? 31.756 33.771 16.936 1.00 11.72 96 GLU A O 1
ATOM 702 N N . LEU A 1 96 ? 30.189 33.067 15.485 1.00 11.06 97 LEU A N 1
ATOM 703 C CA . LEU A 1 96 ? 29.277 34.172 15.763 1.00 11.14 97 LEU A CA 1
ATOM 704 C C . LEU A 1 96 ? 28.654 34.060 17.157 1.00 11.18 97 LEU A C 1
ATOM 705 O O . LEU A 1 96 ? 28.619 32.972 17.758 1.00 11.83 97 LEU A O 1
ATOM 710 N N . ILE A 1 97 ? 28.184 35.188 17.684 1.00 10.36 98 ILE A N 1
ATOM 711 C CA . ILE A 1 97 ? 27.350 35.148 18.885 1.00 10.62 98 ILE A CA 1
ATOM 712 C C . ILE A 1 97 ? 25.933 34.806 18.430 1.00 11.31 98 ILE A C 1
ATOM 713 O O . ILE A 1 97 ? 25.334 35.533 17.634 1.00 11.68 98 ILE A O 1
ATOM 718 N N . THR A 1 98 ? 25.426 33.675 18.922 1.00 11.52 99 THR A N 1
ATOM 719 C CA . THR A 1 98 ? 24.142 33.129 18.456 1.00 12.12 99 THR A CA 1
ATOM 720 C C . THR A 1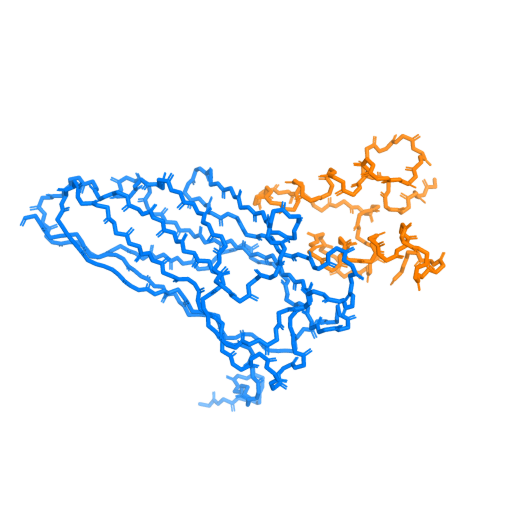 98 ? 23.112 32.898 19.581 1.00 12.66 99 THR A C 1
ATOM 721 O O . THR A 1 98 ? 21.959 32.553 19.313 1.00 13.15 99 THR A O 1
ATOM 725 N N . ALA A 1 99 ? 23.529 33.098 20.828 1.00 12.43 100 ALA A N 1
ATOM 726 C CA . ALA A 1 99 ? 22.662 32.864 21.986 1.00 12.70 100 ALA A CA 1
ATOM 727 C C . ALA A 1 99 ? 22.535 34.116 22.856 1.00 12.46 100 ALA A C 1
ATOM 728 O O . ALA A 1 99 ? 23.454 34.917 22.913 1.00 12.38 100 ALA A O 1
ATOM 730 N N . ASP A 1 100 ? 21.393 34.274 23.527 1.00 11.71 101 ASP A N 1
ATOM 731 C CA . ASP A 1 100 ? 21.220 35.296 24.568 1.00 12.29 101 ASP A CA 1
ATOM 732 C C . ASP A 1 100 ? 22.025 34.892 25.804 1.00 12.19 101 ASP A C 1
ATOM 733 O O . ASP A 1 100 ? 22.185 33.699 26.108 1.00 12.92 101 ASP A O 1
ATOM 738 N N . GLY A 1 101 ? 22.507 35.888 26.537 1.00 11.44 102 GLY A N 1
ATOM 739 C CA . GLY A 1 101 ? 23.194 35.620 27.795 1.00 11.63 102 GLY A CA 1
ATOM 740 C C . GLY A 1 101 ? 24.260 36.661 28.048 1.00 11.77 102 GLY A C 1
ATOM 741 O O . GLY A 1 101 ? 24.247 37.748 27.465 1.00 12.44 102 GLY A O 1
ATOM 742 N N . VAL A 1 102 ? 25.192 36.327 28.928 1.00 11.57 103 VAL A N 1
ATOM 743 C CA . VAL A 1 102 ? 26.217 37.278 29.338 1.00 11.38 103 VAL A CA 1
ATOM 744 C C . VAL A 1 102 ? 27.342 37.397 28.298 1.00 11.49 103 VAL A C 1
ATOM 745 O O . VAL A 1 102 ? 28.022 36.407 27.963 1.00 11.98 103 VAL A O 1
ATOM 749 N N . PHE A 1 103 ? 27.508 38.624 27.795 1.00 11.20 104 PHE A N 1
ATOM 750 C CA . PHE A 1 103 ? 28.579 38.988 26.858 1.00 9.98 104 PHE A CA 1
ATOM 751 C C . PHE A 1 103 ? 29.912 39.233 27.569 1.00 9.92 104 PHE A C 1
ATOM 752 O O . PHE A 1 103 ? 30.980 38.881 27.059 1.00 10.08 104 PHE A O 1
ATOM 760 N N . ALA A 1 104 ? 29.843 39.877 28.732 1.00 10.21 105 ALA A N 1
ATOM 761 C CA . ALA A 1 104 ? 31.042 40.175 29.520 1.00 10.54 105 ALA A CA 1
ATOM 762 C C . ALA A 1 104 ? 30.725 40.276 31.007 1.00 10.91 105 ALA A C 1
ATOM 763 O O . ALA A 1 104 ? 29.606 40.619 31.374 1.00 10.99 105 ALA A O 1
ATOM 765 N N . ASN A 1 105 ? 31.711 39.953 31.849 1.00 11.35 106 ASN A N 1
ATOM 766 C CA . ASN A 1 105 ? 31.589 40.117 33.300 1.00 11.90 106 ASN A CA 1
ATOM 767 C C . ASN A 1 105 ? 32.663 41.099 33.775 1.00 11.77 106 ASN A C 1
ATOM 768 O O . ASN A 1 105 ? 33.854 40.883 33.520 1.00 12.20 106 ASN A O 1
ATOM 773 N N . ILE A 1 106 ? 32.245 42.184 34.432 1.00 12.26 107 ILE A N 1
ATOM 774 C CA . ILE A 1 106 ? 33.176 43.150 35.006 1.00 13.74 107 ILE A CA 1
ATOM 775 C C . ILE A 1 106 ? 33.273 42.889 36.501 1.00 14.27 107 ILE A C 1
ATOM 776 O O . ILE A 1 106 ? 32.256 42.848 37.193 1.00 14.53 107 ILE A O 1
ATOM 781 N N . LYS A 1 107 ? 34.490 42.702 36.998 1.00 15.39 108 LYS A N 1
ATOM 782 C CA . LYS A 1 107 ? 34.688 42.634 38.439 1.00 16.48 108 LYS A CA 1
ATOM 783 C C . LYS A 1 107 ? 35.174 43.986 38.947 1.00 16.57 108 LYS A C 1
ATOM 784 O O . LYS A 1 107 ? 36.178 44.513 38.469 1.00 16.49 108 LYS A O 1
ATOM 790 N N . PHE A 1 108 ? 34.413 44.552 39.889 1.00 17.41 109 PHE A N 1
ATOM 791 C CA . PHE A 1 108 ? 34.720 45.826 40.535 1.00 18.08 109 PHE A CA 1
ATOM 792 C C . PHE A 1 108 ? 35.020 45.556 42.010 1.00 18.79 109 PHE A C 1
ATOM 793 O O . PHE A 1 108 ? 34.269 44.825 42.670 1.00 19.58 109 PHE A O 1
ATOM 801 N N . LYS A 1 109 ? 36.091 46.157 42.526 1.00 19.74 110 LYS A N 1
ATOM 802 C CA . LYS A 1 109 ? 36.320 46.197 43.973 1.00 20.63 110 LYS A CA 1
ATOM 803 C C . LYS A 1 109 ? 35.755 47.511 44.503 1.00 20.73 110 LYS A C 1
ATOM 804 O O . LYS A 1 109 ? 36.007 48.577 43.937 1.00 20.35 110 LYS A O 1
ATOM 810 N N . LEU A 1 110 ? 34.994 47.417 45.592 1.00 21.17 111 LEU A N 1
ATOM 811 C CA . LEU A 1 110 ? 34.270 48.560 46.143 1.00 21.63 111 LEU A CA 1
ATOM 812 C C . LEU A 1 110 ? 35.145 49.372 47.079 1.00 22.01 111 LEU A C 1
ATOM 813 O O . LEU A 1 110 ? 35.775 48.821 47.975 1.00 22.10 111 LEU A O 1
ATOM 818 N N . LYS A 1 111 ? 35.182 50.682 46.853 1.00 22.55 112 LYS A N 1
ATOM 819 C CA . LYS A 1 111 ? 35.978 51.585 47.684 1.00 23.10 112 LYS A CA 1
ATOM 820 C C . LYS A 1 111 ? 35.144 52.167 48.823 1.00 23.49 112 LYS A C 1
ATOM 821 O O . LYS A 1 111 ? 33.935 51.935 48.901 1.00 23.22 112 LYS A O 1
ATOM 827 N N . SER A 1 112 ? 35.804 52.888 49.725 1.00 24.01 113 SER A N 1
ATOM 828 C CA . SER A 1 112 ? 35.137 53.420 50.914 1.00 24.73 113 SER A CA 1
ATOM 829 C C . SER A 1 112 ? 34.178 54.572 50.605 1.00 24.60 113 SER A C 1
ATOM 830 O O . SER A 1 112 ? 34.421 55.383 49.707 1.00 24.49 113 SER A O 1
ATOM 833 N N . VAL A 1 113 ? 33.077 54.612 51.353 1.00 24.55 114 VAL A N 1
ATOM 834 C CA . VAL A 1 113 ? 32.083 55.687 51.278 1.00 24.92 114 VAL A CA 1
ATOM 835 C C . VAL A 1 113 ? 31.652 56.023 52.705 1.00 25.22 114 VAL A C 1
ATOM 836 O O . VAL A 1 113 ? 31.789 55.190 53.599 1.00 25.10 114 VAL A O 1
ATOM 840 N N . THR A 1 114 ? 31.125 57.229 52.915 1.00 25.74 115 THR A N 1
ATOM 841 C CA . THR A 1 114 ? 30.669 57.633 54.251 1.00 26.41 115 THR A CA 1
ATOM 842 C C . THR A 1 114 ? 29.172 57.412 54.449 1.00 26.54 115 THR A C 1
ATOM 843 O O . THR A 1 114 ? 28.673 57.429 55.579 1.00 26.92 115 THR A O 1
ATOM 847 N N . ALA A 1 115 ? 28.461 57.203 53.345 1.00 26.47 116 ALA A N 1
ATOM 848 C CA . ALA A 1 115 ? 27.039 56.875 53.377 1.00 26.15 116 ALA A CA 1
ATOM 849 C C . ALA A 1 115 ? 26.718 55.972 52.193 1.00 25.91 116 ALA A C 1
ATOM 850 O O . ALA A 1 115 ? 27.429 56.002 51.184 1.00 25.88 116 ALA A O 1
ATOM 852 N N . LYS A 1 116 ? 25.654 55.179 52.321 1.00 25.53 117 LYS A N 1
ATOM 853 C CA . LYS A 1 116 ? 25.174 54.322 51.232 1.00 24.92 117 LYS A CA 1
ATOM 854 C C . LYS A 1 116 ? 25.097 55.130 49.938 1.00 24.50 117 LYS A C 1
ATOM 855 O O . LYS A 1 116 ? 24.510 56.219 49.906 1.00 24.38 117 LYS A O 1
ATOM 861 N N . THR A 1 117 ? 25.714 54.602 48.881 1.00 23.51 118 THR A N 1
ATOM 862 C CA . THR A 1 117 ? 25.867 55.338 47.632 1.00 22.76 118 THR A CA 1
ATOM 863 C C . THR A 1 117 ? 25.580 54.424 46.448 1.00 22.12 118 THR A C 1
ATOM 864 O O . THR A 1 117 ? 26.053 53.291 46.413 1.00 22.21 118 THR A O 1
ATOM 868 N N . THR A 1 118 ? 24.791 54.916 45.497 1.00 21.21 119 THR A N 1
ATOM 869 C CA . THR A 1 118 ? 24.581 54.204 44.241 1.00 20.57 119 THR A CA 1
ATOM 870 C C . THR A 1 118 ? 25.257 54.961 43.104 1.00 20.12 119 THR A C 1
ATOM 871 O O . THR A 1 118 ? 24.999 56.154 42.883 1.00 20.84 119 THR A O 1
ATOM 875 N N . THR A 1 119 ? 26.137 54.260 42.394 1.00 18.99 120 THR A N 1
ATOM 876 C CA . THR A 1 119 ? 26.946 54.866 41.349 1.00 17.72 120 THR A CA 1
ATOM 877 C C . THR A 1 119 ? 26.684 54.167 40.005 1.00 16.90 120 THR A C 1
ATOM 878 O O . THR A 1 119 ? 26.702 52.930 39.940 1.00 16.69 120 THR A O 1
ATOM 882 N N . PRO A 1 120 ? 26.407 54.959 38.945 1.00 16.20 121 PRO A N 1
ATOM 883 C CA . PRO A 1 120 ? 25.982 54.404 37.655 1.00 15.73 121 PRO A CA 1
ATOM 884 C C . PRO A 1 120 ? 27.140 53.909 36.788 1.00 15.29 121 PRO A C 1
ATOM 885 O O . PRO A 1 120 ? 28.242 54.472 36.823 1.00 15.46 121 PRO A O 1
ATOM 889 N N . VAL A 1 121 ? 26.860 52.866 36.012 1.00 14.57 122 VAL A N 1
ATOM 890 C CA . VAL A 1 121 ? 27.779 52.356 35.004 1.00 14.18 122 VAL A CA 1
ATOM 891 C C . VAL A 1 121 ? 27.049 52.527 33.676 1.00 14.34 122 VAL A C 1
ATOM 892 O O . VAL A 1 121 ? 26.017 51.892 33.442 1.00 14.49 122 VAL A O 1
ATOM 896 N N . THR A 1 122 ? 27.567 53.415 32.830 1.00 13.94 123 THR A N 1
ATOM 897 C CA . THR A 1 122 ? 26.774 53.985 31.741 1.00 14.26 123 THR A CA 1
ATOM 898 C C . THR A 1 122 ? 27.409 53.833 30.362 1.00 14.26 123 THR A C 1
ATOM 899 O O . THR A 1 122 ? 28.626 53.917 30.218 1.00 14.84 123 THR A O 1
ATOM 903 N N . PHE A 1 123 ? 26.579 53.658 29.340 1.00 14.47 124 PHE A N 1
ATOM 904 C CA . PHE A 1 123 ? 27.064 53.735 27.951 1.00 14.97 124 PHE A CA 1
ATOM 905 C C . PHE A 1 123 ? 27.546 55.151 27.565 1.00 16.04 124 PHE A C 1
ATOM 906 O O . PHE A 1 123 ? 26.851 56.133 27.829 1.00 16.22 124 PHE A O 1
ATOM 914 N N . LYS A 1 124 ? 28.697 55.226 26.954 1.00 16.96 125 LYS A N 1
ATOM 915 C CA . LYS A 1 124 ? 29.230 56.470 26.420 1.00 18.72 125 LYS A CA 1
ATOM 916 C C . LYS A 1 124 ? 29.972 56.230 25.128 1.00 20.04 125 LYS A C 1
ATOM 917 O O . LYS A 1 124 ? 30.387 55.138 24.860 1.00 20.40 125 LYS A O 1
ATOM 923 N N . ASP A 1 125 ? 30.113 57.292 24.338 1.00 21.78 126 ASP A N 1
ATOM 924 C CA . ASP A 1 125 ? 31.148 57.454 23.322 1.00 21.76 126 ASP A CA 1
ATOM 925 C C . ASP A 1 125 ? 30.876 56.677 22.066 1.0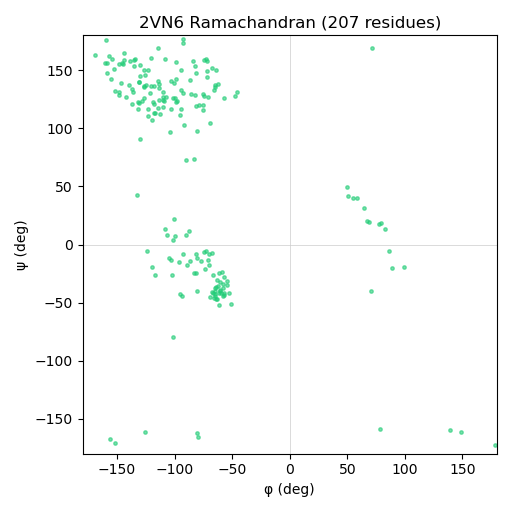0 21.33 126 ASP A C 1
ATOM 926 O O . ASP A 1 125 ? 31.776 56.479 21.270 1.00 22.42 126 ASP A O 1
ATOM 931 N N . GLY A 1 126 ? 29.678 56.242 21.842 1.00 20.29 127 GLY A N 1
ATOM 932 C CA . GLY A 1 126 ? 29.402 55.606 20.560 1.00 18.87 127 GLY A CA 1
ATOM 933 C C . GLY A 1 126 ? 29.850 54.144 20.362 1.00 17.73 127 GLY A C 1
ATOM 934 O O . GLY A 1 126 ? 30.035 53.451 21.285 1.00 18.20 127 GLY A O 1
ATOM 935 N N . GLY A 1 127 ? 29.992 53.727 19.125 1.00 16.37 128 GLY A N 1
ATOM 936 C CA . GLY A 1 127 ? 30.359 52.344 18.841 1.00 15.11 128 GLY A CA 1
ATOM 937 C C . GLY A 1 127 ? 29.591 51.784 17.666 1.00 13.60 128 GLY A C 1
ATOM 938 O O . GLY A 1 127 ? 29.058 52.532 16.852 1.00 13.78 128 GLY A O 1
ATOM 939 N N . ALA A 1 128 ? 29.535 50.457 17.586 1.00 11.98 129 ALA A N 1
ATOM 940 C CA . ALA A 1 128 ? 28.969 49.756 16.436 1.00 11.02 129 ALA A CA 1
ATOM 941 C C . ALA A 1 128 ? 28.482 48.384 16.851 1.00 10.38 129 ALA A C 1
ATOM 942 O O . ALA A 1 128 ? 29.116 47.726 17.678 1.00 10.00 129 ALA A O 1
ATOM 944 N N . PHE A 1 129 ? 27.356 47.966 16.273 1.00 10.15 130 PHE A N 1
ATOM 945 C CA . PHE A 1 129 ? 26.825 46.616 16.457 1.00 9.86 130 PHE A CA 1
ATOM 946 C C . PHE A 1 129 ? 26.463 46.014 15.111 1.00 9.70 130 PHE A C 1
ATOM 947 O O . PHE A 1 129 ? 25.596 46.546 14.401 1.00 9.78 130 PHE A O 1
ATOM 955 N N . GLY A 1 130 ? 27.160 44.927 14.755 1.00 9.21 131 GLY A N 1
ATOM 956 C CA . GLY A 1 130 ? 26.968 44.259 13.465 1.00 9.32 131 GLY A CA 1
ATOM 957 C C . GLY A 1 130 ? 26.408 42.859 13.619 1.00 9.77 131 GLY A C 1
ATOM 958 O O . GLY A 1 130 ? 26.775 42.137 14.560 1.00 9.51 131 GLY A O 1
ATOM 959 N N . ASP A 1 131 ? 25.498 42.484 12.715 1.00 10.06 132 ASP A N 1
ATOM 960 C CA . ASP A 1 131 ? 24.856 41.169 12.796 1.00 10.64 132 ASP A CA 1
ATOM 961 C C . ASP A 1 131 ? 25.740 40.045 12.240 1.00 10.78 132 ASP A C 1
ATOM 962 O O . ASP A 1 131 ? 26.932 40.246 12.045 1.00 10.89 132 ASP A O 1
ATOM 967 N N . GLY A 1 132 ? 25.167 38.866 11.986 1.00 10.82 133 GLY A N 1
ATOM 968 C CA . GLY A 1 132 ? 25.953 37.739 11.475 1.00 11.42 133 GLY A CA 1
ATOM 969 C C . GLY A 1 132 ? 26.500 37.899 10.064 1.00 12.22 133 GLY A C 1
ATOM 970 O O . GLY A 1 132 ? 27.241 37.031 9.590 1.00 13.38 133 GLY A O 1
ATOM 971 N N . THR A 1 133 ? 26.098 38.966 9.365 1.00 12.19 134 THR A N 1
ATOM 972 C CA . THR A 1 133 ? 26.692 39.317 8.065 1.00 12.93 134 THR A CA 1
ATOM 973 C C . THR A 1 133 ? 27.607 40.551 8.181 1.00 12.54 134 THR A C 1
ATOM 974 O O . THR A 1 133 ? 28.065 41.105 7.167 1.00 12.57 134 THR A O 1
ATOM 978 N N . MET A 1 134 ? 27.843 40.980 9.423 1.00 11.72 135 MET A N 1
ATOM 979 C CA . MET A 1 134 ? 28.640 42.172 9.755 1.00 11.68 135 MET A CA 1
ATOM 980 C C . MET A 1 134 ? 27.955 43.469 9.342 1.00 12.23 135 MET A C 1
ATOM 981 O O . MET A 1 134 ? 28.605 44.500 9.221 1.00 12.91 135 MET A O 1
ATOM 986 N N . SER A 1 135 ? 26.643 43.404 9.137 1.00 12.27 136 SER A N 1
ATOM 987 C CA . SER A 1 135 ? 25.863 44.573 8.740 1.00 12.67 136 SER A CA 1
ATOM 988 C C . SER A 1 135 ? 25.263 45.255 9.967 1.00 12.10 136 SER A C 1
ATOM 989 O O . SER A 1 135 ? 24.959 44.605 10.960 1.00 11.79 136 SER A O 1
ATOM 992 N N . LYS A 1 136 ? 25.076 46.568 9.882 1.00 11.94 137 LYS A N 1
ATOM 993 C CA . LYS A 1 136 ? 24.599 47.350 11.027 1.00 11.40 137 LYS A CA 1
ATOM 994 C C . LYS A 1 136 ? 23.261 46.814 11.523 1.00 11.14 137 LYS A C 1
ATOM 995 O O . LYS A 1 136 ? 22.314 46.665 10.750 1.00 11.10 137 LYS A O 1
ATOM 1001 N N . ILE A 1 137 ? 23.194 46.511 12.816 1.00 10.65 138 ILE A N 1
ATOM 1002 C CA . ILE A 1 137 ? 21.915 46.169 13.447 1.00 10.76 138 ILE A CA 1
ATOM 1003 C C . ILE A 1 137 ? 21.065 47.440 13.548 1.00 11.43 138 ILE A C 1
ATOM 1004 O O . ILE A 1 137 ? 21.525 48.454 14.079 1.00 11.46 138 ILE A O 1
ATOM 1009 N N . ALA A 1 138 ? 19.835 47.388 13.034 1.00 11.80 139 ALA A N 1
ATOM 1010 C CA . ALA A 1 138 ? 19.044 48.611 12.834 1.00 11.93 139 ALA A CA 1
ATOM 1011 C C . ALA A 1 138 ? 18.626 49.312 14.122 1.00 11.74 139 ALA A C 1
ATOM 1012 O O . ALA A 1 138 ? 18.408 50.524 14.133 1.00 13.09 139 ALA A O 1
ATOM 1014 N N . SER A 1 139 ? 18.512 48.558 15.208 1.00 11.18 140 SER A N 1
ATOM 1015 C CA . SER A 1 139 ? 18.131 49.134 16.486 1.00 11.10 140 SER A CA 1
ATOM 1016 C C . SER A 1 139 ? 18.784 48.361 17.620 1.00 10.99 140 SER A C 1
ATOM 1017 O O . SER A 1 139 ? 18.733 47.132 17.656 1.00 10.60 140 SER A O 1
ATOM 1020 N N . VAL A 1 140 ? 19.394 49.100 18.541 1.00 10.98 141 VAL A N 1
ATOM 1021 C CA . VAL A 1 140 ? 20.048 48.516 19.709 1.00 11.73 141 VAL A CA 1
ATOM 1022 C C . VAL A 1 140 ? 19.571 49.279 20.938 1.00 11.91 141 VAL A C 1
ATOM 1023 O O . VAL A 1 140 ? 19.751 50.498 21.018 1.00 13.18 141 VAL A O 1
ATOM 1027 N N . THR A 1 141 ? 18.966 48.565 21.887 1.00 12.37 142 THR A N 1
ATOM 1028 C CA . THR A 1 141 ? 18.465 49.177 23.108 1.00 12.86 142 THR A CA 1
ATOM 1029 C C . THR A 1 141 ? 19.522 49.027 24.209 1.00 13.16 142 THR A C 1
ATOM 1030 O O . THR A 1 141 ? 19.789 47.916 24.687 1.00 13.12 142 THR A O 1
ATOM 1034 N N . LYS A 1 142 ? 20.114 50.153 24.604 1.00 13.76 143 LYS A N 1
ATOM 1035 C CA . LYS A 1 142 ? 21.217 50.171 25.572 1.00 14.77 143 LYS A CA 1
ATOM 1036 C C . LYS A 1 142 ? 20.715 50.628 26.942 1.00 15.01 143 LYS A C 1
ATOM 1037 O O . LYS A 1 142 ? 20.235 51.748 27.076 1.00 15.98 143 LYS A O 1
ATOM 1043 N N . THR A 1 143 ? 20.804 49.749 27.944 1.00 14.28 144 THR A N 1
ATOM 1044 C CA . THR A 1 143 ? 20.319 50.049 29.304 1.00 14.00 144 THR A CA 1
ATOM 1045 C C . THR A 1 143 ? 21.483 50.112 30.298 1.00 13.81 144 THR A C 1
ATOM 1046 O O . THR A 1 143 ? 22.273 49.168 30.398 1.00 12.85 144 THR A O 1
ATOM 1050 N N . ASN A 1 144 ? 21.594 51.237 31.003 1.00 13.67 145 ASN A N 1
ATOM 1051 C CA . ASN A 1 144 ? 22.649 51.450 31.998 1.00 13.64 145 ASN A CA 1
ATOM 1052 C C . ASN A 1 144 ? 22.410 50.630 33.274 1.00 13.51 145 ASN A C 1
ATOM 1053 O O . ASN A 1 144 ? 21.274 50.205 33.555 1.00 14.11 145 ASN A O 1
ATOM 1058 N N . GLY A 1 145 ? 23.488 50.418 34.036 1.00 13.21 146 GLY A N 1
ATOM 1059 C CA . GLY A 1 145 ? 23.435 49.700 35.312 1.00 13.50 146 GLY A CA 1
ATOM 1060 C C . GLY A 1 145 ? 24.025 50.516 36.448 1.00 13.63 146 GLY A C 1
ATOM 1061 O O . GLY A 1 145 ? 24.158 51.745 36.347 1.00 13.42 146 GLY A O 1
ATOM 1062 N N . SER A 1 146 ? 24.370 49.832 37.537 1.00 14.20 147 SER A N 1
ATOM 1063 C CA . SER A 1 146 ? 24.850 50.512 38.737 1.00 14.75 147 SER A CA 1
ATOM 1064 C C . SER A 1 146 ? 25.444 49.570 39.767 1.00 15.21 147 SER A C 1
ATOM 1065 O O . SER A 1 146 ? 25.213 48.355 39.725 1.00 15.37 147 SER A O 1
ATOM 1068 N N . VAL A 1 147 ? 26.204 50.149 40.695 1.00 15.73 148 VAL A N 1
ATOM 1069 C CA . VAL A 1 147 ? 26.679 49.440 41.884 1.00 16.30 148 VAL A CA 1
ATOM 1070 C C . VAL A 1 147 ? 26.276 50.268 43.100 1.00 17.15 148 VAL A C 1
ATOM 1071 O O . VAL A 1 147 ? 26.390 51.497 43.085 1.00 17.03 148 VAL A O 1
ATOM 1075 N N . THR A 1 148 ? 25.763 49.582 44.119 1.00 18.05 149 THR A N 1
ATOM 1076 C CA . THR A 1 148 ? 25.403 50.220 45.379 1.00 19.13 149 THR A CA 1
ATOM 1077 C C . THR A 1 148 ? 26.410 49.782 46.446 1.00 20.06 149 THR A C 1
ATOM 1078 O O . THR A 1 148 ? 26.596 48.585 46.686 1.00 20.04 149 THR A O 1
ATOM 1082 N N . ILE A 1 149 ? 27.051 50.771 47.071 1.00 21.15 150 ILE A N 1
ATOM 1083 C CA . ILE A 1 149 ? 28.046 50.543 48.109 1.00 22.35 150 ILE A CA 1
ATOM 1084 C C . ILE A 1 149 ? 27.461 50.987 49.445 1.00 23.39 150 ILE A C 1
ATOM 1085 O O . ILE A 1 149 ? 27.133 52.163 49.620 1.00 23.23 150 ILE A O 1
ATOM 1090 N N . ASP A 1 150 ? 27.333 50.036 50.367 1.00 24.94 151 ASP A N 1
ATOM 1091 C CA . ASP A 1 150 ? 26.671 50.263 51.654 1.00 26.72 151 ASP A CA 1
ATOM 1092 C C . ASP A 1 150 ? 27.659 50.017 52.792 1.00 27.51 151 ASP A C 1
ATOM 1093 O O . ASP A 1 150 ? 27.990 48.865 53.075 1.00 27.85 151 ASP A O 1
ATOM 1098 N N . PRO A 1 151 ? 28.116 51.099 53.462 1.00 28.03 152 PRO A N 1
ATOM 1099 C CA . PRO A 1 151 ? 29.150 50.991 54.498 1.00 28.58 152 PRO A CA 1
ATOM 1100 C C . PRO A 1 151 ? 28.604 50.447 55.817 1.00 28.82 152 PRO A C 1
ATOM 1101 O O . PRO A 1 151 ? 27.401 50.535 56.063 1.00 29.37 152 PRO A O 1
ATOM 1105 N N . VAL B 2 1 ? 47.682 59.934 -2.924 1.00 26.72 2 VAL B N 1
ATOM 1106 C CA . VAL B 2 1 ? 46.743 58.781 -3.060 1.00 26.32 2 VAL B CA 1
ATOM 1107 C C . VAL B 2 1 ? 46.487 58.123 -1.691 1.00 25.50 2 VAL B C 1
ATOM 1108 O O . VAL B 2 1 ? 47.381 58.045 -0.851 1.00 25.99 2 VAL B O 1
ATOM 1112 N N . ILE B 2 2 ? 45.252 57.681 -1.477 1.00 24.13 3 ILE B N 1
ATOM 1113 C CA . ILE B 2 2 ? 44.849 57.055 -0.221 1.00 22.65 3 ILE B CA 1
ATOM 1114 C C . ILE B 2 2 ? 45.007 55.540 -0.319 1.00 21.15 3 ILE B C 1
ATOM 1115 O O . ILE B 2 2 ? 44.536 54.924 -1.279 1.00 21.67 3 ILE B O 1
ATOM 1120 N N . VAL B 2 3 ? 45.663 54.939 0.672 1.00 18.57 4 VAL B N 1
ATOM 1121 C CA . VAL B 2 3 ? 45.724 53.481 0.753 1.00 16.89 4 VAL B CA 1
ATOM 1122 C C . VAL B 2 3 ? 44.760 53.012 1.841 1.00 15.85 4 VAL B C 1
ATOM 1123 O O . VAL B 2 3 ? 45.094 53.030 3.031 1.00 14.83 4 VAL B O 1
ATOM 1127 N N . TYR B 2 4 ? 43.558 52.609 1.438 1.00 14.84 5 TYR B N 1
ATOM 1128 C CA . TYR B 2 4 ? 42.553 52.201 2.415 1.00 14.22 5 TYR B CA 1
ATOM 1129 C C . TYR B 2 4 ? 43.026 50.990 3.195 1.00 13.20 5 TYR B C 1
ATOM 1130 O O . TYR B 2 4 ? 43.654 50.088 2.634 1.00 12.73 5 TYR B O 1
ATOM 1139 N N . GLY B 2 5 ? 42.778 51.015 4.500 1.00 11.93 6 GLY B N 1
ATOM 1140 C CA . GLY B 2 5 ? 43.177 49.922 5.390 1.00 10.61 6 GLY B CA 1
ATOM 1141 C C . GLY B 2 5 ? 44.604 50.033 5.920 1.00 9.83 6 GLY B C 1
ATOM 1142 O O . GLY B 2 5 ? 45.011 49.255 6.768 1.00 10.12 6 GLY B O 1
ATOM 1143 N N . ASP B 2 6 ? 45.360 51.015 5.437 1.00 9.61 7 ASP B N 1
ATOM 1144 C CA . ASP B 2 6 ? 46.773 51.138 5.809 1.00 9.25 7 ASP B CA 1
ATOM 1145 C C . ASP B 2 6 ? 46.972 51.859 7.140 1.00 9.54 7 ASP B C 1
ATOM 1146 O O . ASP B 2 6 ? 47.431 53.001 7.177 1.00 9.67 7 ASP B O 1
ATOM 1151 N N . TYR B 2 7 ? 46.652 51.165 8.224 1.00 9.88 8 TYR B N 1
ATOM 1152 C CA . TYR B 2 7 ? 46.709 51.718 9.572 1.00 10.03 8 TYR B CA 1
ATOM 1153 C C . TYR B 2 7 ? 48.049 52.395 9.903 1.00 10.49 8 TYR B C 1
ATOM 1154 O O . TYR B 2 7 ? 48.067 53.539 10.389 1.00 11.14 8 TYR B O 1
ATOM 1163 N N . ASN B 2 8 ? 49.152 51.680 9.673 1.00 10.78 9 ASN B N 1
ATOM 1164 C CA . ASN B 2 8 ? 50.471 52.169 10.075 1.00 10.63 9 ASN B CA 1
ATOM 1165 C C . ASN B 2 8 ? 51.188 52.991 9.012 1.00 11.36 9 ASN B C 1
ATOM 1166 O O . ASN B 2 8 ? 52.366 53.328 9.179 1.00 12.25 9 ASN B O 1
ATOM 1171 N N . ASN B 2 9 ? 50.474 53.306 7.926 1.00 11.47 10 ASN B N 1
ATOM 1172 C CA . ASN B 2 9 ? 50.992 54.189 6.868 1.00 12.37 10 ASN B CA 1
ATOM 1173 C C . ASN B 2 9 ? 52.331 53.726 6.291 1.00 12.05 10 ASN B C 1
ATOM 1174 O O . ASN B 2 9 ? 53.216 54.539 6.012 1.00 13.49 10 ASN B O 1
ATOM 1179 N N . ASP B 2 10 ? 52.464 52.412 6.109 1.00 11.03 11 ASP B N 1
ATOM 1180 C CA . ASP B 2 10 ? 53.667 51.844 5.502 1.00 10.74 11 ASP B CA 1
ATOM 1181 C C . ASP B 2 10 ? 53.465 51.473 4.035 1.00 10.59 11 ASP B C 1
ATOM 1182 O O . ASP B 2 10 ? 54.382 50.928 3.402 1.00 11.92 11 ASP B O 1
ATOM 1187 N N . GLY B 2 11 ? 52.281 51.786 3.496 1.00 10.01 12 GLY B N 1
ATOM 1188 C CA . GLY B 2 11 ? 51.986 51.513 2.079 1.00 10.46 12 GLY B CA 1
ATOM 1189 C C . GLY B 2 11 ? 51.394 50.140 1.807 1.00 10.53 12 GLY B C 1
ATOM 1190 O O . GLY B 2 11 ? 50.781 49.903 0.758 1.00 10.75 12 GLY B O 1
ATOM 1191 N N . ASN B 2 12 ? 51.597 49.224 2.748 1.00 10.13 13 ASN B N 1
ATOM 1192 C CA . ASN B 2 12 ? 51.047 47.881 2.659 1.00 10.43 13 ASN B CA 1
ATOM 1193 C C . ASN B 2 12 ? 49.771 47.726 3.470 1.00 10.05 13 ASN B C 1
ATOM 1194 O O . ASN B 2 12 ? 49.560 48.474 4.414 1.00 9.65 13 ASN B O 1
ATOM 1199 N N . VAL B 2 13 ? 48.947 46.745 3.109 1.00 10.36 14 VAL B N 1
ATOM 1200 C CA . VAL B 2 13 ? 47.768 46.412 3.908 1.00 10.01 14 VAL B CA 1
ATOM 1201 C C . VAL B 2 13 ? 47.893 44.939 4.289 1.00 9.74 14 VAL B C 1
ATOM 1202 O O . VAL B 2 13 ? 47.780 44.057 3.420 1.00 10.36 14 VAL B O 1
ATOM 1206 N N . ASP B 2 14 ? 48.124 44.666 5.576 1.00 9.40 15 ASP B N 1
ATOM 1207 C CA . ASP B 2 14 ? 48.394 43.297 6.027 1.00 9.66 15 ASP B CA 1
ATOM 1208 C C . ASP B 2 14 ? 47.960 43.085 7.485 1.00 9.53 15 ASP B C 1
ATOM 1209 O O . ASP B 2 14 ? 47.303 43.956 8.069 1.00 9.73 15 ASP B O 1
ATOM 1214 N N . SER B 2 15 ? 48.317 41.940 8.068 1.00 10.18 16 SER B N 1
ATOM 1215 C CA . SER B 2 15 ? 47.909 41.601 9.446 1.00 10.42 16 SER B CA 1
ATOM 1216 C C . SER B 2 15 ? 48.336 42.628 10.497 1.00 10.35 16 SER B C 1
ATOM 1217 O O . SER B 2 15 ? 47.679 42.762 11.533 1.00 10.78 16 SER B O 1
ATOM 1220 N N . THR B 2 16 ? 49.436 43.339 10.241 1.00 9.68 17 THR B N 1
ATOM 1221 C CA . THR B 2 16 ? 49.916 44.378 11.157 1.00 9.84 17 THR B CA 1
ATOM 1222 C C . THR B 2 16 ? 48.859 45.477 11.291 1.00 9.30 17 THR B C 1
ATOM 1223 O O . THR B 2 16 ? 48.576 45.952 12.402 1.00 9.93 17 THR B O 1
ATOM 1227 N N . ASP B 2 17 ? 48.250 45.845 10.163 1.00 9.03 18 ASP B N 1
ATOM 1228 C CA . ASP B 2 17 ? 47.182 46.854 10.177 1.00 8.60 18 ASP B CA 1
ATOM 1229 C C . ASP B 2 17 ? 45.943 46.397 10.943 1.00 8.76 18 ASP B C 1
ATOM 1230 O O . ASP B 2 17 ? 45.309 47.203 11.627 1.00 9.07 18 ASP B O 1
ATOM 1235 N N . PHE B 2 18 ? 45.604 45.111 10.835 1.00 8.55 19 PHE B N 1
ATOM 1236 C CA . PHE B 2 18 ? 44.477 44.564 11.596 1.00 9.13 19 PHE B CA 1
ATOM 1237 C C . PHE B 2 18 ? 44.730 44.654 13.113 1.00 9.10 19 PHE B C 1
ATOM 1238 O O . PHE B 2 18 ? 43.857 45.108 13.859 1.00 9.67 19 PHE B O 1
ATOM 1246 N N . ALA B 2 19 ? 45.925 44.246 13.553 1.00 9.08 20 ALA B N 1
ATOM 1247 C CA . ALA B 2 19 ? 46.264 44.278 14.979 1.00 8.79 20 ALA B CA 1
ATOM 1248 C C . ALA B 2 19 ? 46.195 45.708 15.495 1.00 8.78 20 ALA B C 1
ATOM 1249 O O . ALA B 2 19 ? 45.721 45.959 16.605 1.00 9.46 20 ALA B O 1
ATOM 1251 N N . GLY B 2 20 ? 46.677 46.644 14.681 1.00 8.29 21 GLY B N 1
ATOM 1252 C CA . GLY B 2 20 ? 46.720 48.048 15.104 1.00 8.34 21 GLY B CA 1
ATOM 1253 C C . GLY B 2 20 ? 45.322 48.641 15.212 1.00 8.55 21 GLY B C 1
ATOM 1254 O O . GLY B 2 20 ? 44.992 49.312 16.199 1.00 8.83 21 GLY B O 1
ATOM 1255 N N . LEU B 2 21 ? 44.487 48.387 14.204 1.00 8.63 22 LEU B N 1
ATOM 1256 C CA . LEU B 2 21 ? 43.134 48.950 14.183 1.00 9.44 22 LEU B CA 1
ATOM 1257 C C . LEU B 2 21 ? 42.284 48.447 15.365 1.00 10.39 22 LEU B C 1
ATOM 1258 O O . LEU B 2 21 ? 41.483 49.202 15.922 1.00 9.94 22 LEU B O 1
ATOM 1263 N N . LYS B 2 22 ? 42.490 47.184 15.755 1.00 10.84 23 LYS B N 1
ATOM 1264 C CA A LYS B 2 22 ? 41.828 46.622 16.944 0.50 11.58 23 LYS B CA 1
ATOM 1265 C CA B LYS B 2 22 ? 41.844 46.600 16.938 0.50 11.65 23 LYS B CA 1
ATOM 1266 C C . LYS B 2 22 ? 42.114 47.481 18.172 1.00 11.84 23 LYS B C 1
ATOM 1267 O O . LYS B 2 22 ? 41.188 47.940 18.851 1.00 12.73 23 LYS B O 1
ATOM 1278 N N . LYS B 2 23 ? 43.396 47.710 18.448 1.00 11.88 24 LYS B N 1
ATOM 1279 C CA . LYS B 2 23 ? 43.803 48.504 19.615 1.00 11.78 24 LYS B CA 1
ATOM 1280 C C . LYS B 2 23 ? 43.327 49.948 19.508 1.00 11.50 24 LYS B C 1
ATOM 1281 O O . LYS B 2 23 ? 42.962 50.579 20.510 1.00 12.45 24 LYS B O 1
ATOM 1287 N N . TYR B 2 24 ? 43.350 50.478 18.290 1.00 10.72 25 TYR B N 1
ATOM 1288 C CA . TYR B 2 24 ? 42.956 51.864 18.052 1.00 10.49 25 TYR B CA 1
ATOM 1289 C C . TYR B 2 24 ? 41.481 52.077 18.390 1.00 10.60 25 TYR B C 1
ATOM 1290 O O . TYR B 2 24 ? 41.106 53.028 19.089 1.00 10.70 25 TYR B O 1
ATOM 1299 N N . ILE B 2 25 ? 40.636 51.172 17.915 1.00 10.44 26 ILE B N 1
ATOM 1300 C CA . ILE B 2 25 ? 39.209 51.291 18.189 1.00 10.68 26 ILE B CA 1
ATOM 1301 C C . ILE B 2 25 ? 38.930 51.317 19.700 1.00 11.36 26 ILE B C 1
ATOM 1302 O O . ILE B 2 25 ? 38.061 52.057 20.169 1.00 11.99 26 ILE B O 1
ATOM 1307 N N . MET B 2 26 ? 39.692 50.530 20.452 1.00 11.64 27 MET B N 1
ATOM 1308 C CA . MET B 2 26 ? 39.510 50.436 21.896 1.00 12.87 27 MET B CA 1
ATOM 1309 C C . MET B 2 26 ? 39.929 51.693 22.650 1.00 12.65 27 MET B C 1
ATOM 1310 O O . MET B 2 26 ? 39.535 51.894 23.805 1.00 13.61 27 MET B O 1
ATOM 1315 N N . ALA B 2 27 ? 40.720 52.548 22.008 1.00 12.00 28 ALA B N 1
ATOM 1316 C CA . ALA B 2 27 ? 41.024 53.843 22.606 1.00 12.26 28 ALA B CA 1
ATOM 1317 C C . ALA B 2 27 ? 39.778 54.687 22.422 1.00 12.18 28 ALA B C 1
ATOM 1318 O O . ALA B 2 27 ? 39.405 54.992 21.289 1.00 12.35 28 ALA B O 1
ATOM 1320 N N . ALA B 2 28 ? 39.135 55.068 23.528 1.00 13.10 29 ALA B N 1
ATOM 1321 C CA . ALA B 2 28 ? 37.877 55.804 23.456 1.00 13.72 29 ALA B CA 1
ATOM 1322 C C . ALA B 2 28 ? 38.034 57.151 22.750 1.00 13.81 29 ALA B C 1
ATOM 1323 O O . ALA B 2 28 ? 37.072 57.670 22.190 1.00 15.17 29 ALA B O 1
ATOM 1325 N N . ASP B 2 29 ? 39.257 57.687 22.773 1.00 13.53 30 ASP B N 1
ATOM 1326 C CA . ASP B 2 29 ? 39.568 58.988 22.186 1.00 13.20 30 ASP B CA 1
ATOM 1327 C C . ASP B 2 29 ? 40.241 58.879 20.813 1.00 13.37 30 ASP B C 1
ATOM 1328 O O . ASP B 2 29 ? 40.904 59.817 20.356 1.00 13.63 30 ASP B O 1
ATOM 1333 N N . HIS B 2 30 ? 40.050 57.743 20.143 1.00 12.75 31 HIS B N 1
ATOM 1334 C CA . HIS B 2 30 ? 40.655 57.582 18.814 1.00 12.34 31 HIS B CA 1
ATOM 1335 C C . HIS B 2 30 ? 40.039 58.575 17.828 1.00 12.74 31 HIS B C 1
ATOM 1336 O O . HIS B 2 30 ? 38.823 58.812 17.857 1.00 13.02 31 HIS B O 1
ATOM 1343 N N . ALA B 2 31 ? 40.890 59.184 17.002 1.00 12.57 32 ALA B N 1
ATOM 1344 C CA . ALA B 2 31 ? 40.445 60.193 16.034 1.00 12.18 32 ALA B CA 1
ATOM 1345 C C . ALA B 2 31 ? 39.915 59.582 14.740 1.00 12.33 32 ALA B C 1
ATOM 1346 O O . ALA B 2 31 ? 40.274 58.455 14.379 1.00 12.45 32 ALA B O 1
ATOM 1348 N N . TYR B 2 32 ? 39.093 60.348 14.025 1.00 12.28 33 TYR B N 1
ATOM 1349 C CA . TYR B 2 32 ? 38.703 59.973 12.677 1.00 11.89 33 TYR B CA 1
ATOM 1350 C C . TYR B 2 32 ? 39.930 59.983 11.769 1.00 12.13 33 TYR B C 1
ATOM 1351 O O . TYR B 2 32 ? 40.745 60.906 11.842 1.00 13.84 33 TYR B O 1
ATOM 1360 N N . VAL B 2 33 ? 40.053 58.943 10.934 1.00 11.63 34 VAL B N 1
ATOM 1361 C CA . VAL B 2 33 ? 41.137 58.821 9.950 1.00 11.55 34 VAL B CA 1
ATOM 1362 C C . VAL B 2 33 ? 40.553 58.323 8.638 1.00 11.59 34 VAL B C 1
ATOM 1363 O O . VAL B 2 33 ? 39.935 57.259 8.600 1.00 10.85 34 VAL B O 1
ATOM 1367 N N . LYS B 2 34 ? 40.730 59.109 7.575 1.00 11.64 35 LYS B N 1
ATOM 1368 C CA . LYS B 2 34 ? 40.073 58.814 6.307 1.00 11.93 35 LYS B CA 1
ATOM 1369 C C . LYS B 2 34 ? 40.418 57.415 5.774 1.00 11.99 35 LYS B C 1
ATOM 1370 O O . LYS B 2 34 ? 39.521 56.698 5.315 1.00 12.10 35 LYS B O 1
ATOM 1376 N N . ASN B 2 35 ? 41.691 57.013 5.837 1.00 11.82 36 ASN B N 1
ATOM 1377 C CA . ASN B 2 35 ? 42.072 55.704 5.264 1.00 11.46 36 ASN B CA 1
ATOM 1378 C C . ASN B 2 35 ? 41.600 54.481 6.065 1.00 11.38 36 ASN B C 1
ATOM 1379 O O . ASN B 2 35 ? 41.729 53.350 5.600 1.00 11.62 36 ASN B O 1
ATOM 1384 N N . LEU B 2 36 ? 41.014 54.720 7.234 1.00 10.53 37 LEU B N 1
ATOM 1385 C CA . LEU B 2 36 ? 40.482 53.649 8.080 1.00 10.69 37 LEU B CA 1
ATOM 1386 C C . LEU B 2 36 ? 38.963 53.569 7.993 1.00 10.66 37 LEU B C 1
ATOM 1387 O O . LEU B 2 36 ? 38.365 52.601 8.474 1.00 11.53 37 LEU B O 1
ATOM 1392 N N . ASP B 2 37 ? 38.341 54.599 7.418 1.00 11.03 38 ASP B N 1
ATOM 1393 C CA . ASP B 2 37 ? 36.894 54.624 7.262 1.00 11.10 38 ASP B CA 1
ATOM 1394 C C . ASP B 2 37 ? 36.522 53.988 5.914 1.00 11.86 38 ASP B C 1
ATOM 1395 O O . ASP B 2 37 ? 36.150 54.678 4.960 1.00 12.26 38 ASP B O 1
ATOM 1400 N N . VAL B 2 38 ? 36.651 52.664 5.841 1.00 12.23 39 VAL B N 1
ATOM 1401 C CA . VAL B 2 38 ? 36.561 51.968 4.550 1.00 13.71 39 VAL B CA 1
ATOM 1402 C C . VAL B 2 38 ? 35.120 51.899 4.013 1.00 14.12 39 VAL B C 1
ATOM 1403 O O . VAL B 2 38 ? 34.915 51.738 2.813 1.00 15.57 39 VAL B O 1
ATOM 1407 N N . ASN B 2 39 ? 34.128 52.042 4.889 1.00 13.99 40 ASN B N 1
ATOM 1408 C CA . ASN B 2 39 ? 32.722 52.040 4.446 1.00 14.47 40 ASN B CA 1
ATOM 1409 C C . ASN B 2 39 ? 32.111 53.449 4.316 1.00 14.72 40 ASN B C 1
ATOM 1410 O O . ASN B 2 39 ? 30.904 53.599 4.090 1.00 15.20 40 ASN B O 1
ATOM 1415 N N . LEU B 2 40 ? 32.949 54.476 4.471 1.00 15.04 41 LEU B N 1
ATOM 1416 C CA . LEU B 2 40 ? 32.557 55.877 4.195 1.00 15.55 41 LEU B CA 1
ATOM 1417 C C . LEU B 2 40 ? 31.362 56.362 5.021 1.00 15.53 41 LEU B C 1
ATOM 1418 O O . LEU B 2 40 ? 30.480 57.072 4.510 1.00 15.80 41 LEU B O 1
ATOM 1423 N N . ASP B 2 41 ? 31.318 55.979 6.294 1.00 14.40 42 ASP B N 1
ATOM 1424 C CA . ASP B 2 41 ? 30.218 56.391 7.155 1.00 13.81 42 ASP B CA 1
ATOM 1425 C C . ASP B 2 41 ? 30.640 57.425 8.192 1.00 13.71 42 ASP B C 1
ATOM 1426 O O . ASP B 2 41 ? 29.904 57.699 9.135 1.00 13.80 42 ASP B O 1
ATOM 1431 N N . ASN B 2 42 ? 31.825 58.000 7.993 1.00 13.85 43 ASN B N 1
ATOM 1432 C CA . ASN B 2 42 ? 32.347 59.080 8.846 1.00 14.31 43 ASN B CA 1
ATOM 1433 C C . ASN B 2 42 ? 32.678 58.646 10.279 1.00 13.61 43 ASN B C 1
ATOM 1434 O O . ASN B 2 42 ? 32.775 59.470 11.198 1.00 14.32 43 ASN B O 1
ATOM 1439 N N . GLU B 2 43 ? 32.859 57.339 10.467 1.00 12.32 44 GLU B N 1
ATOM 1440 C CA . GLU B 2 43 ? 33.279 56.791 11.744 1.00 12.18 44 GLU B CA 1
ATOM 1441 C C . GLU B 2 43 ? 34.369 55.771 11.487 1.00 11.05 44 GLU B C 1
ATOM 1442 O O . GLU B 2 43 ? 34.422 55.185 10.395 1.00 11.14 44 GLU B O 1
ATOM 1448 N N . VAL B 2 44 ? 35.240 55.574 12.484 1.00 10.24 45 VAL B N 1
ATOM 1449 C CA . VAL B 2 44 ? 36.157 54.429 12.502 1.00 10.04 45 VAL B CA 1
ATOM 1450 C C . VAL B 2 44 ? 35.741 53.521 13.657 1.00 9.91 45 VAL B C 1
ATOM 1451 O O . VAL B 2 44 ? 35.865 53.899 14.827 1.00 10.31 45 VAL B O 1
ATOM 1455 N N . ASN B 2 45 ? 35.233 52.333 13.334 1.00 9.21 46 ASN B N 1
ATOM 1456 C CA . ASN B 2 45 ? 34.714 51.445 14.369 1.00 8.80 46 ASN B CA 1
ATOM 1457 C C . ASN B 2 45 ? 34.718 49.989 13.922 1.00 8.74 46 ASN B C 1
ATOM 1458 O O . ASN B 2 45 ? 35.370 49.649 12.927 1.00 8.58 46 ASN B O 1
ATOM 1463 N N . ALA B 2 46 ? 34.026 49.130 14.670 1.00 8.50 47 ALA B N 1
ATOM 1464 C CA . ALA B 2 46 ? 34.054 47.694 14.365 1.00 8.49 47 ALA B CA 1
ATOM 1465 C C . ALA B 2 46 ? 33.663 47.325 12.929 1.00 8.74 47 ALA B C 1
ATOM 1466 O O . ALA B 2 46 ? 34.174 46.341 12.404 1.00 9.68 47 ALA B O 1
ATOM 1468 N N . PHE B 2 47 ? 32.775 48.092 12.283 1.00 8.64 48 PHE B N 1
ATOM 1469 C CA . PHE B 2 47 ? 32.422 47.763 10.880 1.00 9.08 48 PHE B CA 1
ATOM 1470 C C . PHE B 2 47 ? 33.645 47.830 9.965 1.00 9.04 48 PHE B C 1
ATOM 1471 O O . PHE B 2 47 ? 33.799 47.008 9.056 1.00 10.14 48 PHE B O 1
ATOM 1479 N N . ASP B 2 48 ? 34.502 48.824 10.195 1.00 8.91 49 ASP B N 1
ATOM 1480 C CA . ASP B 2 48 ? 35.721 48.974 9.394 1.00 8.41 49 ASP B CA 1
ATOM 1481 C C . ASP B 2 48 ? 36.683 47.808 9.647 1.00 8.56 49 ASP B C 1
ATOM 1482 O O . ASP B 2 48 ? 37.311 47.274 8.713 1.00 8.61 49 ASP B O 1
ATOM 1487 N N . LEU B 2 49 ? 36.795 47.424 10.918 1.00 8.29 50 LEU B N 1
ATOM 1488 C CA . LEU B 2 49 ? 37.617 46.282 11.312 1.00 8.61 50 LEU B CA 1
ATOM 1489 C C . LEU B 2 49 ? 37.154 44.985 10.638 1.00 8.51 50 LEU B C 1
ATOM 1490 O O . LEU B 2 49 ? 37.977 44.182 10.178 1.00 8.14 50 LEU B O 1
ATOM 1495 N N . ALA B 2 50 ? 35.842 44.783 10.573 1.00 8.39 51 ALA B N 1
ATOM 1496 C CA . ALA B 2 50 ? 35.306 43.553 10.000 1.00 9.00 51 ALA B CA 1
ATOM 1497 C C . ALA B 2 50 ? 35.581 43.488 8.499 1.00 8.66 51 ALA B C 1
ATOM 1498 O O . ALA B 2 50 ? 35.923 42.419 7.977 1.00 9.31 51 ALA B O 1
ATOM 1500 N N . ILE B 2 51 ? 35.433 44.621 7.807 1.00 8.91 52 ILE B N 1
ATOM 1501 C CA . ILE B 2 51 ? 35.695 44.679 6.364 1.00 8.76 52 ILE B CA 1
ATOM 1502 C C . ILE B 2 51 ? 37.182 44.412 6.095 1.00 8.82 52 ILE B C 1
ATOM 1503 O O . ILE B 2 51 ? 37.527 43.640 5.194 1.00 9.37 52 ILE B O 1
ATOM 1508 N N . LEU B 2 52 ? 38.061 45.028 6.890 1.00 9.07 53 LEU B N 1
ATOM 1509 C CA . LEU B 2 52 ? 39.499 44.771 6.757 1.00 8.72 53 LEU B CA 1
ATOM 1510 C C . LEU B 2 52 ? 39.814 43.271 6.943 1.00 9.03 53 LEU B C 1
ATOM 1511 O O . LEU B 2 52 ? 40.577 42.693 6.157 1.00 9.62 53 LEU B O 1
ATOM 1516 N N . LYS B 2 53 ? 39.218 42.633 7.954 1.00 9.27 54 LYS B N 1
ATOM 1517 C CA . LYS B 2 53 ? 39.489 41.198 8.176 1.00 9.53 54 LYS B CA 1
ATOM 1518 C C . LYS B 2 53 ? 38.975 40.357 6.999 1.00 9.30 54 LYS B C 1
ATOM 1519 O O . LYS B 2 53 ? 39.660 39.433 6.538 1.00 9.89 54 LYS B O 1
ATOM 1525 N N . LYS B 2 54 ? 37.781 40.675 6.502 1.00 9.28 55 LYS B N 1
ATOM 1526 C CA . LYS B 2 54 ? 37.252 39.975 5.325 1.00 9.40 55 LYS B CA 1
ATOM 1527 C C . LYS B 2 54 ? 38.204 40.082 4.144 1.00 10.00 55 LYS B C 1
ATOM 1528 O O . LYS B 2 54 ? 38.418 39.103 3.409 1.00 9.78 55 LYS B O 1
ATOM 1534 N N . TYR B 2 55 ? 38.774 41.270 3.956 1.00 10.61 56 TYR B N 1
ATOM 1535 C CA . TYR B 2 55 ? 39.721 41.510 2.867 1.00 11.61 56 TYR B CA 1
ATOM 1536 C C . TYR B 2 55 ? 41.012 40.700 3.059 1.00 11.86 56 TYR B C 1
ATOM 1537 O O . TYR B 2 55 ? 41.497 40.047 2.114 1.00 11.89 56 TYR B O 1
ATOM 1546 N N . LEU B 2 56 ? 41.550 40.712 4.279 1.00 11.08 57 LEU B N 1
ATOM 1547 C CA . LEU B 2 56 ? 42.759 39.930 4.548 1.00 11.40 57 LEU B CA 1
ATOM 1548 C C . LEU B 2 56 ? 42.536 38.419 4.374 1.00 11.80 57 LEU B C 1
ATOM 1549 O O . LEU B 2 56 ? 43.462 37.698 3.967 1.00 12.90 57 LEU B O 1
ATOM 1554 N N . LEU B 2 57 ? 41.309 37.956 4.638 1.00 11.64 58 LEU B N 1
ATOM 1555 C CA . LEU B 2 57 ? 40.941 36.537 4.508 1.00 12.22 58 LEU B CA 1
ATOM 1556 C C . LEU B 2 57 ? 40.612 36.125 3.073 1.00 12.39 58 LEU B C 1
ATOM 1557 O O . LEU B 2 57 ? 40.408 34.938 2.800 1.00 14.06 58 LEU B O 1
ATOM 1562 N N . GLY B 2 58 ? 40.533 37.101 2.171 1.00 12.41 59 GLY B N 1
ATOM 1563 C CA . GLY B 2 58 ? 40.185 36.849 0.772 1.00 12.42 59 GLY B CA 1
ATOM 1564 C C . GLY B 2 58 ? 38.692 36.653 0.540 1.00 12.61 59 GLY B C 1
ATOM 1565 O O . GLY B 2 58 ? 38.281 36.132 -0.518 1.00 13.52 59 GLY B O 1
ATOM 1566 N N . MET B 2 59 ? 37.866 37.093 1.495 1.00 11.97 60 MET B N 1
ATOM 1567 C CA . MET B 2 59 ? 36.410 36.996 1.360 1.00 11.92 60 MET B CA 1
ATOM 1568 C C . MET B 2 59 ? 35.789 38.130 0.563 1.00 12.03 60 MET B C 1
ATOM 1569 O O . MET B 2 59 ? 34.680 37.984 0.043 1.00 12.53 60 MET B O 1
ATOM 1574 N N . VAL B 2 60 ? 36.471 39.270 0.518 1.00 11.68 61 VAL B N 1
ATOM 1575 C CA . VAL B 2 60 ? 36.094 40.369 -0.375 1.00 11.69 61 VAL B CA 1
ATOM 1576 C C . VAL B 2 60 ? 37.327 40.819 -1.142 1.00 12.18 61 VAL B C 1
ATOM 1577 O O . VAL B 2 60 ? 38.446 40.793 -0.614 1.00 12.40 61 VAL B O 1
ATOM 1581 N N . SER B 2 61 ? 37.118 41.222 -2.393 1.00 12.73 62 SER B N 1
ATOM 1582 C CA . SER B 2 61 ? 38.203 41.702 -3.251 1.00 13.76 62 SER B CA 1
ATOM 1583 C C . SER B 2 61 ? 38.567 43.162 -2.981 1.00 14.17 62 SER B C 1
ATOM 1584 O O . SER B 2 61 ? 39.690 43.586 -3.273 1.00 14.99 62 SER B O 1
ATOM 1587 N N . LYS B 2 62 ? 37.620 43.928 -2.436 1.00 14.18 63 LYS B N 1
ATOM 1588 C CA . LYS B 2 62 ? 37.762 45.381 -2.321 1.00 14.80 63 LYS B CA 1
ATOM 1589 C C . LYS B 2 62 ? 37.423 45.829 -0.912 1.00 14.87 63 LYS B C 1
ATOM 1590 O O . LYS B 2 62 ? 36.484 45.314 -0.324 1.00 15.28 63 LYS B O 1
ATOM 1596 N N . LEU B 2 63 ? 38.191 46.781 -0.382 1.00 15.24 64 LEU B N 1
ATOM 1597 C CA . LEU B 2 63 ? 37.842 47.466 0.857 1.00 16.18 64 LEU B CA 1
ATOM 1598 C C . LEU B 2 63 ? 36.818 48.541 0.537 1.00 16.59 64 LEU B C 1
ATOM 1599 O O . LEU B 2 63 ? 37.173 49.643 0.078 1.00 18.07 64 LEU B O 1
ATOM 1604 N N . GLU B 2 64 ? 35.550 48.211 0.755 1.00 16.92 65 GLU B N 1
ATOM 1605 C CA . GLU B 2 64 ? 34.451 49.158 0.532 1.00 17.66 65 GLU B CA 1
ATOM 1606 C C . GLU B 2 64 ? 33.226 48.750 1.342 1.00 18.47 65 GLU B C 1
ATOM 1607 O O . GLU B 2 64 ? 32.239 49.490 1.391 1.00 19.49 65 GLU B O 1
#

Radius of gyration: 18.35 Å; Cα contacts (8 Å, |Δi|>4): 506; chains: 2; bounding box: 50×32×58 Å

Organism: NCBI:txid1521

Secondary structure (DSSP, 8-state):
---GGG--SS-EEEEE-EEEE-TT-EEEEEEEEESTTTTT-B-EEEEEEE--TTTEEEEEEEE-TT-TTHHHHEEEEEETTEEEEEEE-TTSSSS-B-S-EEEEEEEEEEPP-SS-EEEEEEEEEEEEEE-TTSPBPS-EEEE-EEEEE--/---TT-TTSSS--SHHHHHHHHHHHHSTTPPP-GGG-TT-SS--SHHHHHHHHHHHTTS-SS--

Sequence (215 aa):
TVLPKDIPGDSSLKVTVGTANGKPGDTVTVPVTFADVAKMKKNVGTCNFYLGYDASLLEVVSVDAGPIVKNAAVNFSSSSASNGTISFLFLDNTITDELITADGVFANIKFKLKSVTAKTTTPVTFKDGGAFGDGTMSKIASVTKTNGSVTIDPVIVYGDYNNDGNVDSTDFAGLKKKYIMAADHAYVKNLDVNLDNEVNAFDLAILKKYLLGMVSKLE

Foldseek 3Di:
DDDDVRDDDDAWEWEWEEEEDAAQDKDKIFTWIPCQVVLQFWAKKKFKKFWDCVWKDWPDKAFDPLFPPCVPFWDWDDDDRMIIIIGHPPVLADGTRNDTTTGMMTIIHGHHDPAWDKIKIGTDDDMFTAHSNGHGRPHHHYYIYIYIYGD/DAQALCQVPPSDHAVVSLVNLVVQQPPPPRDFDPSQPLVPPRDRHVVSSVLSVCCNVVVDVGSD

InterPro domains:
  IPR001956 Carbohydrate-binding module 3 [PF00942] (34-184)
  IPR001956 Carbohydrate-binding module 3 [PS51172] (29-188)
  IPR001956 Carbohydrate-binding module 3 [SM01067] (35-125)
  IPR002102 Cellulosome anchoring protein, cohesin domain [PF00963] (289-425)
  IPR002102 Cellulosome anchoring protein, cohesin domain [PF00963] (436-572)
  IPR002102 Cellulosome anchoring protein, cohesin domain [PF00963] (583-719)
  IPR002102 Cellulosome anchoring protein, cohesin domain [PF00963] (730-866)
  IPR002102 Cellulosome anchoring protein, cohesin domain [PF00963] (877-1013)
  IPR002102 Cellulosome anchoring protein, cohesin domain [PF00963] (1024-1160)
  IPR002102 Cellulosome anchoring protein, cohesin domain [PF00963] (1171-1307)
  IPR002102 Cellulosome anchoring protein, cohesin domain [PF00963] (1409-1543)
  IPR005102 Carbohydrate binding X2 domain [PF03442] (208-276)
  IPR005102 Carbohydrate binding X2 domain [PF03442] (1319-1394)
  IPR008965 CBM2/CBM3, carbohydrate-binding domain superfamily [SSF49384] (31-187)
  IPR008965 CBM2/CBM3, carbohydrate-binding domain superfamily [SSF49384] (284-431)
  IPR008965 CBM2/CBM3, carbohydrate-binding domain superfamily [SSF49384] (431-578)
  IPR008965 CBM2/CBM3, carbohydrate-binding domain superfamily [SSF49384] (578-725)
  IPR008965 CBM2/CBM3, carbohydrate-binding domain superfamily [SSF49384] (725-869)
  IPR008965 CBM2/CBM3, carbohydrate-binding domain superfamily [SSF49384] (872-1016)
  IPR008965 CBM2/CBM3, carbohydrate-binding domain superfamily [SSF49384] (1019-1163)